Protein AF-A0A7T2UMC6-F1 (afdb_monomer)

Solvent-accessible surface area (backbone atoms only — not comparable to full-atom values): 11429 Å² total; per-residue (Å²): 109,66,70,60,51,37,51,50,47,56,52,48,53,53,48,53,52,51,49,51,49,34,70,76,66,72,46,64,64,64,58,55,50,48,52,52,37,53,56,51,53,51,50,46,51,54,45,56,72,70,28,68,71,44,56,78,68,75,54,73,64,66,65,53,45,54,54,48,43,49,69,80,40,68,85,57,92,72,52,79,68,53,50,53,54,49,54,53,56,70,34,62,72,47,44,51,52,49,52,52,59,57,33,71,74,40,98,70,53,59,70,66,59,70,52,48,55,58,50,40,53,52,38,56,34,32,78,69,68,31,83,59,30,62,56,46,54,51,50,34,65,74,68,64,43,53,63,60,55,53,50,52,51,49,53,54,52,50,49,52,53,50,51,54,53,51,52,50,37,57,56,44,31,76,79,42,64,83,42,47,63,60,36,54,56,47,52,55,52,51,53,54,49,50,54,55,53,54,58,60,77,78,109

Sequence (203 aa):
MKILYRSLLEQFLRFEFLFLKFIETGDEAIGAEYRKYSAISETIAYIEASQMAATMAGKSTDDIILKKLKKSHPDFDISKRSLKEITDKWKHRNVIRHLTSHFKKSTNAPGFLLKIIPDYANLSSFVHGGTSAEEYFHNIFNDGLLKDEVVSTAINSCFISAIVKNHLLVAITKIDPSFEEDRNRFTNRLFQFEMAVGSISEA

pLDDT: mean 81.7, std 11.29, range [35.0, 96.0]

Foldseek 3Di:
DLVVLLVLLLVLLLLVLLLVVCVVPVDCVSVVLVVVLVLLVVLLVVLVVVCPVVVVVVDDSQVVSVVVCCVVPVVDPDDSVNSCVSNVCSPPVNSLVVLCVVCVPPPDNPPLNVPSVVSSVLSVCCVVVHPSVVVCVCCCVVVVVVVVVVVVSVLNSVLSVLVSVLSVLVVVCVVPVVSVVVSVVSVVVSVVVVVVVVVVVVD

Structure (mmCIF, N/CA/C/O backbone):
data_AF-A0A7T2UMC6-F1
#
_entry.id   AF-A0A7T2UMC6-F1
#
loop_
_atom_site.group_PDB
_atom_site.id
_atom_site.type_symbol
_atom_site.label_atom_id
_atom_site.label_alt_id
_atom_site.label_comp_id
_atom_site.label_asym_id
_atom_site.label_entity_id
_atom_site.label_seq_id
_atom_site.pdbx_PDB_ins_code
_atom_site.Cartn_x
_atom_site.Cartn_y
_atom_site.Cartn_z
_atom_site.occupancy
_atom_site.B_iso_or_equiv
_atom_site.auth_seq_id
_atom_site.auth_comp_id
_atom_site.auth_asym_id
_atom_site.auth_atom_id
_atom_site.pdbx_PDB_model_num
ATOM 1 N N . MET A 1 1 ? -9.677 -5.019 -15.282 1.00 79.00 1 MET A N 1
ATOM 2 C CA . MET A 1 1 ? -8.343 -4.879 -14.647 1.00 79.00 1 MET A CA 1
ATOM 3 C C . MET A 1 1 ? -8.163 -3.610 -13.817 1.00 79.00 1 MET A C 1
ATOM 5 O O . MET A 1 1 ? -7.556 -3.705 -12.761 1.00 79.00 1 MET A O 1
ATOM 9 N N . LYS A 1 2 ? -8.680 -2.440 -14.228 1.00 83.62 2 LYS A N 1
ATOM 10 C CA . LYS A 1 2 ? -8.454 -1.160 -13.522 1.00 83.62 2 LYS A CA 1
ATOM 11 C C . LYS A 1 2 ? -8.794 -1.166 -12.026 1.00 83.62 2 LYS A C 1
ATOM 13 O O . LYS A 1 2 ? -8.010 -0.659 -11.236 1.00 83.62 2 LYS A O 1
ATOM 18 N N . ILE A 1 3 ? -9.903 -1.798 -11.634 1.00 86.81 3 ILE A N 1
ATOM 19 C CA . ILE A 1 3 ? -10.296 -1.950 -10.220 1.00 86.81 3 ILE A CA 1
ATOM 20 C C . ILE A 1 3 ? -9.224 -2.715 -9.424 1.00 86.81 3 ILE A C 1
ATOM 22 O O . ILE A 1 3 ? -8.813 -2.272 -8.354 1.00 86.81 3 ILE A O 1
ATOM 26 N N . LEU A 1 4 ? -8.739 -3.835 -9.969 1.00 89.62 4 LEU A N 1
ATOM 27 C CA . LEU A 1 4 ? -7.696 -4.650 -9.338 1.00 89.62 4 LEU A CA 1
ATOM 28 C C . LEU A 1 4 ? -6.375 -3.884 -9.255 1.00 89.62 4 LEU A C 1
ATOM 30 O O . LEU A 1 4 ? -5.738 -3.878 -8.208 1.00 89.62 4 LEU A O 1
ATOM 34 N N . TYR A 1 5 ? -6.002 -3.185 -10.327 1.00 91.00 5 TYR A N 1
ATOM 35 C CA . TYR A 1 5 ? -4.780 -2.389 -10.345 1.00 91.00 5 TYR A CA 1
ATOM 36 C C . TYR A 1 5 ? -4.843 -1.222 -9.352 1.00 91.00 5 TYR A C 1
ATOM 38 O O . TYR A 1 5 ? -3.901 -1.015 -8.597 1.00 91.00 5 TYR A O 1
ATOM 46 N N . ARG A 1 6 ? -5.986 -0.528 -9.243 1.00 91.94 6 ARG A N 1
ATOM 47 C CA . ARG A 1 6 ? -6.219 0.486 -8.201 1.00 91.94 6 ARG A CA 1
ATOM 48 C C . ARG A 1 6 ? -6.003 -0.099 -6.808 1.00 91.94 6 ARG A C 1
ATOM 50 O O . ARG A 1 6 ? -5.326 0.519 -5.996 1.00 91.94 6 ARG A O 1
ATOM 57 N N . SER A 1 7 ? -6.587 -1.269 -6.538 1.00 91.81 7 SER A N 1
ATOM 58 C CA . SER A 1 7 ? -6.440 -1.952 -5.249 1.00 91.81 7 SER A CA 1
ATOM 59 C C . SER A 1 7 ? -4.977 -2.302 -4.966 1.00 91.81 7 SER A C 1
ATOM 61 O O . SER A 1 7 ? -4.492 -2.033 -3.869 1.00 91.81 7 SER A O 1
ATOM 63 N N . LEU A 1 8 ? -4.250 -2.799 -5.972 1.00 94.25 8 LEU A N 1
ATOM 64 C CA . LEU A 1 8 ? -2.817 -3.073 -5.873 1.00 94.25 8 LEU A CA 1
ATOM 65 C C . LEU A 1 8 ? -2.014 -1.808 -5.539 1.00 94.25 8 LEU A C 1
ATOM 67 O O . LEU A 1 8 ? -1.204 -1.845 -4.617 1.00 94.25 8 LEU A O 1
ATOM 71 N N . LEU A 1 9 ? -2.259 -0.689 -6.234 1.00 93.38 9 LEU A N 1
ATOM 72 C CA . LEU A 1 9 ? -1.593 0.588 -5.947 1.0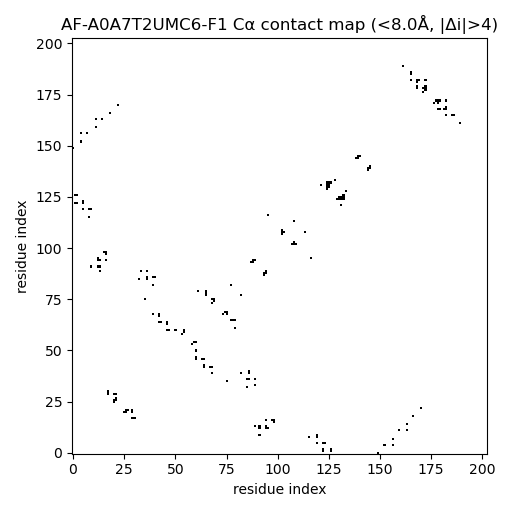0 93.38 9 LEU A CA 1
ATOM 73 C C . LEU A 1 9 ? -1.885 1.079 -4.526 1.00 93.38 9 LEU A C 1
ATOM 75 O O . LEU A 1 9 ? -0.980 1.539 -3.835 1.00 93.38 9 LEU A O 1
ATOM 79 N N . GLU A 1 10 ? -3.131 0.958 -4.068 1.00 92.12 10 GLU A N 1
ATOM 80 C CA . GLU A 1 10 ? -3.528 1.344 -2.710 1.00 92.12 10 GLU A CA 1
ATOM 81 C C . GLU A 1 10 ? -2.765 0.537 -1.646 1.00 92.12 10 GLU A C 1
ATOM 83 O O . GLU A 1 10 ? -2.211 1.121 -0.710 1.00 92.12 10 GLU A O 1
ATOM 88 N N . GLN A 1 11 ? -2.663 -0.785 -1.816 1.00 93.75 11 GLN A N 1
ATOM 89 C CA . GLN A 1 11 ? -1.902 -1.635 -0.895 1.00 93.75 11 GLN A CA 1
ATOM 90 C C . GLN A 1 11 ? -0.397 -1.379 -0.985 1.00 93.75 11 GLN A C 1
ATOM 92 O O . GLN A 1 11 ? 0.274 -1.311 0.044 1.00 93.75 11 GLN A O 1
ATOM 97 N N . PHE A 1 12 ? 0.128 -1.172 -2.192 1.00 94.56 12 PHE A N 1
ATOM 98 C CA . PHE A 1 12 ? 1.538 -0.863 -2.397 1.00 94.56 12 PHE A CA 1
ATOM 99 C C . PHE A 1 12 ? 1.944 0.449 -1.715 1.00 94.56 12 PHE A C 1
ATOM 101 O O . PHE A 1 12 ? 2.923 0.475 -0.981 1.00 94.56 12 PHE A O 1
ATOM 108 N N . LEU A 1 13 ? 1.164 1.524 -1.857 1.00 93.00 13 LEU A N 1
ATOM 109 C CA . LEU A 1 13 ? 1.466 2.805 -1.204 1.00 93.00 13 LEU A CA 1
ATOM 110 C C . LEU A 1 13 ? 1.456 2.696 0.330 1.00 93.00 13 LEU A C 1
ATOM 112 O O . LEU A 1 13 ? 2.277 3.320 1.004 1.00 93.00 13 LEU A O 1
ATOM 116 N N . ARG A 1 14 ? 0.541 1.899 0.901 1.00 93.56 14 ARG A N 1
ATOM 117 C CA . ARG A 1 14 ? 0.533 1.617 2.348 1.00 93.56 14 ARG A CA 1
ATOM 118 C C . ARG A 1 14 ? 1.750 0.803 2.771 1.00 93.56 14 ARG A C 1
ATOM 120 O O . ARG A 1 14 ? 2.346 1.115 3.800 1.00 93.56 14 ARG A O 1
ATOM 127 N N . PHE A 1 15 ? 2.122 -0.200 1.979 1.00 94.00 15 PHE A N 1
ATOM 128 C CA . PHE A 1 15 ? 3.333 -0.984 2.196 1.00 94.00 15 PHE A CA 1
ATOM 129 C C . PHE A 1 15 ? 4.584 -0.100 2.183 1.00 94.00 15 PHE A C 1
ATOM 131 O O . PHE A 1 15 ? 5.361 -0.157 3.128 1.00 94.00 15 PHE A O 1
ATOM 138 N N . GLU A 1 16 ? 4.743 0.768 1.184 1.00 92.50 16 GLU A N 1
ATOM 139 C CA . GLU A 1 16 ? 5.878 1.694 1.094 1.00 92.50 16 GLU A CA 1
ATOM 140 C C . GLU A 1 16 ? 5.969 2.601 2.323 1.00 92.50 16 GLU A C 1
ATOM 142 O O . GLU A 1 16 ? 7.036 2.771 2.908 1.00 92.50 16 GLU A O 1
ATOM 147 N N . PHE A 1 17 ? 4.835 3.133 2.783 1.00 92.50 17 PHE A N 1
ATOM 148 C CA . PHE A 1 17 ? 4.800 3.933 4.006 1.00 92.50 17 PHE A CA 1
ATOM 149 C C . PHE A 1 17 ? 5.255 3.137 5.236 1.00 92.50 17 PHE A C 1
ATOM 151 O O . PHE A 1 17 ? 6.049 3.637 6.035 1.00 92.50 17 PHE A O 1
ATOM 158 N N . LEU A 1 18 ? 4.763 1.905 5.391 1.00 92.88 18 LEU A N 1
ATOM 159 C CA . LEU A 1 18 ? 5.145 1.017 6.490 1.00 92.88 18 LEU A CA 1
ATOM 160 C C . LEU A 1 18 ? 6.628 0.675 6.451 1.00 92.88 18 LEU A C 1
ATOM 162 O O . LEU A 1 18 ? 7.303 0.747 7.475 1.00 92.88 18 LEU A O 1
ATOM 166 N N . PHE A 1 19 ? 7.123 0.325 5.269 1.00 91.69 19 PHE A N 1
ATOM 167 C CA . PHE A 1 19 ? 8.507 -0.048 5.060 1.00 91.69 19 PHE A CA 1
ATOM 168 C C . PHE A 1 19 ? 9.447 1.117 5.371 1.00 91.69 19 PHE A C 1
ATOM 170 O O . PHE A 1 19 ? 10.383 0.946 6.147 1.00 91.69 19 PHE A O 1
ATOM 177 N N . LEU A 1 20 ? 9.164 2.323 4.868 1.00 89.62 20 LEU A N 1
ATOM 178 C CA . LEU A 1 20 ? 9.963 3.508 5.189 1.00 89.62 20 LEU A CA 1
ATOM 179 C C . LEU A 1 20 ? 9.982 3.788 6.689 1.00 89.62 20 LEU A C 1
ATOM 181 O O . LEU A 1 20 ? 11.048 4.016 7.2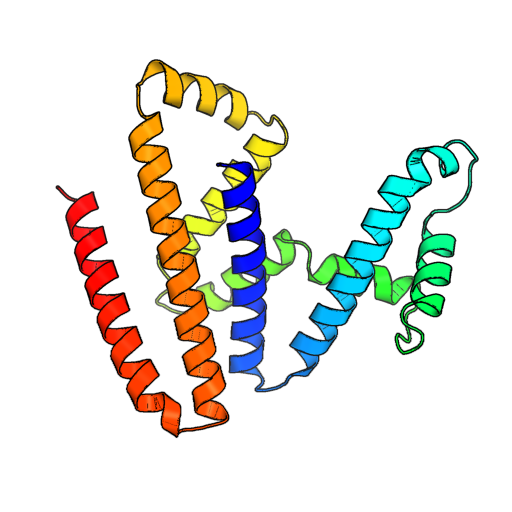52 1.00 89.62 20 LEU A O 1
ATOM 185 N N . LYS A 1 21 ? 8.826 3.706 7.357 1.00 89.19 21 LYS A N 1
ATOM 186 C CA . LYS A 1 21 ? 8.755 3.871 8.813 1.00 89.19 21 LYS A CA 1
ATOM 187 C C . LYS A 1 21 ? 9.611 2.843 9.539 1.00 89.19 21 LYS A C 1
ATOM 189 O O . LYS A 1 21 ? 10.382 3.221 10.412 1.00 89.19 21 LYS A O 1
ATOM 194 N N . PHE A 1 22 ? 9.522 1.578 9.140 1.00 89.06 22 PHE A N 1
ATOM 195 C CA . PHE A 1 22 ? 10.345 0.508 9.692 1.00 89.06 22 PHE A CA 1
ATOM 196 C C . PHE A 1 22 ? 11.846 0.753 9.478 1.00 89.06 22 PHE A C 1
ATOM 198 O O . PHE A 1 22 ? 12.642 0.534 10.387 1.00 89.06 22 PHE A O 1
ATOM 205 N N . ILE A 1 23 ? 12.260 1.235 8.303 1.00 86.81 23 ILE A N 1
ATOM 206 C CA . ILE A 1 23 ? 13.669 1.548 8.039 1.00 86.81 23 ILE A CA 1
ATOM 207 C C . ILE A 1 23 ? 14.147 2.751 8.863 1.00 86.81 23 ILE A C 1
ATOM 209 O O . ILE A 1 23 ? 15.262 2.698 9.380 1.00 86.81 23 ILE A O 1
ATOM 213 N N . GLU A 1 24 ? 13.321 3.791 9.010 1.00 86.38 24 GLU A N 1
ATOM 214 C CA . GLU A 1 24 ? 13.636 5.007 9.772 1.00 86.38 24 GLU A CA 1
ATOM 215 C C . GLU A 1 24 ? 13.759 4.754 11.279 1.00 86.38 24 GLU A C 1
ATOM 217 O O . GLU A 1 24 ? 14.661 5.296 11.915 1.00 86.38 24 GLU A O 1
ATOM 222 N N . THR A 1 25 ? 12.840 3.980 11.865 1.00 86.19 25 THR A N 1
ATOM 223 C CA . THR A 1 25 ? 12.751 3.822 13.326 1.00 86.19 25 THR A CA 1
ATOM 224 C C . THR A 1 25 ? 13.302 2.495 13.832 1.00 86.19 25 THR A C 1
ATOM 226 O O . THR A 1 25 ? 13.660 2.404 15.002 1.00 86.19 25 THR A O 1
ATOM 229 N N . GLY A 1 26 ? 13.342 1.459 12.987 1.00 81.94 26 GLY A N 1
ATOM 230 C CA . GLY A 1 26 ? 13.596 0.080 13.413 1.00 81.94 26 GLY A CA 1
ATOM 231 C C . GLY A 1 26 ? 12.502 -0.505 14.315 1.00 81.94 26 GLY A C 1
ATOM 232 O O . GLY A 1 26 ? 12.705 -1.568 14.889 1.00 81.94 26 GLY A O 1
ATOM 233 N N . ASP A 1 27 ? 11.367 0.186 14.461 1.00 81.44 27 ASP A N 1
ATOM 234 C CA . ASP A 1 27 ? 10.319 -0.136 15.430 1.00 81.44 27 ASP A CA 1
ATOM 235 C C . ASP A 1 27 ? 9.125 -0.834 14.761 1.00 81.44 27 ASP A C 1
ATOM 237 O O . ASP A 1 27 ? 8.561 -0.355 13.771 1.00 81.44 27 ASP A O 1
ATOM 241 N N . GLU A 1 28 ? 8.698 -1.953 15.344 1.00 82.56 28 GLU A N 1
ATOM 242 C CA . GLU A 1 28 ? 7.526 -2.722 14.925 1.00 82.56 28 GLU A CA 1
ATOM 243 C C . GLU A 1 28 ? 6.191 -2.071 15.326 1.00 82.56 28 GLU A C 1
ATOM 245 O O . GLU A 1 28 ? 5.130 -2.478 14.835 1.00 82.56 28 GLU A O 1
ATOM 250 N N . ALA A 1 29 ? 6.207 -1.043 16.185 1.00 86.81 29 ALA A N 1
ATOM 251 C CA . ALA A 1 29 ? 5.005 -0.366 16.666 1.00 86.81 29 ALA A CA 1
ATOM 252 C C . ALA A 1 29 ? 4.123 0.149 15.521 1.00 86.81 29 ALA A C 1
ATOM 254 O O . ALA A 1 29 ? 2.895 0.059 15.601 1.00 86.81 29 ALA A O 1
ATOM 255 N N . ILE A 1 30 ? 4.724 0.613 14.418 1.00 87.56 30 ILE A N 1
ATOM 256 C CA . ILE A 1 30 ? 3.969 1.067 13.242 1.00 87.56 30 ILE A CA 1
ATOM 257 C C . ILE A 1 30 ? 3.201 -0.081 12.567 1.00 87.56 30 ILE A C 1
ATOM 259 O O . ILE A 1 30 ? 2.070 0.107 12.116 1.00 87.56 30 ILE A O 1
ATOM 263 N N . GLY A 1 31 ? 3.775 -1.288 12.549 1.00 88.56 31 GLY A N 1
ATOM 264 C CA . GLY A 1 31 ? 3.116 -2.491 12.048 1.00 88.56 31 GLY A CA 1
ATOM 265 C C . GLY A 1 31 ? 1.985 -2.942 12.971 1.00 88.56 31 GLY A C 1
ATOM 266 O O . GLY A 1 31 ? 0.903 -3.305 12.505 1.00 88.56 31 GLY A O 1
ATOM 267 N N . ALA A 1 32 ? 2.185 -2.857 14.290 1.00 87.81 32 ALA A N 1
ATOM 268 C CA . ALA A 1 32 ? 1.127 -3.114 15.265 1.00 87.81 32 ALA A CA 1
ATOM 269 C C . ALA A 1 32 ? -0.043 -2.127 15.116 1.00 87.81 32 ALA A C 1
ATOM 271 O O . ALA A 1 32 ? -1.204 -2.537 15.132 1.00 87.81 32 ALA A O 1
ATOM 272 N N . GLU A 1 33 ? 0.247 -0.843 14.910 1.00 88.56 33 GLU A N 1
ATOM 273 C CA . GLU A 1 33 ? -0.761 0.183 14.652 1.00 88.56 33 GLU A CA 1
ATOM 274 C C . GLU A 1 33 ? -1.525 -0.065 13.343 1.00 88.56 33 GLU A C 1
ATOM 276 O O . GLU A 1 33 ? -2.748 0.075 13.308 1.00 88.56 33 GLU A O 1
ATOM 281 N N . TYR A 1 34 ? -0.838 -0.494 12.281 1.00 90.81 34 TYR A N 1
ATOM 282 C CA . TYR A 1 34 ? -1.490 -0.841 11.018 1.00 90.81 34 TYR A CA 1
ATOM 283 C C . TYR A 1 34 ? -2.423 -2.043 11.145 1.00 90.81 34 TYR A C 1
ATOM 285 O O . TYR A 1 34 ? -3.538 -2.009 10.631 1.00 90.81 34 TYR A O 1
ATOM 293 N N . ARG A 1 35 ? -2.021 -3.086 11.883 1.00 88.88 35 ARG A N 1
ATOM 294 C CA . ARG A 1 35 ? -2.904 -4.230 12.173 1.00 88.88 35 ARG A CA 1
ATOM 295 C C . ARG A 1 35 ? -4.171 -3.790 12.903 1.00 88.88 35 ARG A C 1
ATOM 297 O O . ARG A 1 35 ? -5.263 -4.210 12.523 1.00 88.88 35 ARG A O 1
ATOM 304 N N . LYS A 1 36 ? -4.033 -2.906 13.900 1.00 87.00 36 LYS A N 1
ATOM 305 C CA . LYS A 1 36 ? -5.180 -2.302 14.598 1.00 87.00 36 LYS A CA 1
ATOM 306 C C . LYS A 1 36 ? -6.087 -1.560 13.620 1.00 87.00 36 LYS A C 1
ATOM 308 O O . LYS A 1 36 ? -7.293 -1.786 13.620 1.00 87.00 36 LYS A O 1
ATOM 313 N N . TYR A 1 37 ? -5.515 -0.723 12.755 1.00 90.06 37 TYR A N 1
ATOM 314 C CA . TYR A 1 37 ? -6.267 -0.033 11.709 1.00 90.06 37 TYR A CA 1
ATOM 315 C C . TYR A 1 37 ? -7.033 -0.990 10.791 1.00 90.06 37 TYR A C 1
ATOM 317 O O . TYR A 1 37 ? -8.220 -0.766 10.575 1.00 90.06 37 TYR A O 1
ATOM 325 N N . SER A 1 38 ? -6.397 -2.048 10.282 1.00 88.69 38 SER A N 1
ATOM 326 C CA . SER A 1 38 ? -7.041 -3.009 9.379 1.00 88.69 38 SER A CA 1
ATOM 327 C C . SER A 1 38 ? -8.274 -3.644 10.019 1.00 88.69 38 SER A C 1
ATOM 329 O O . SER A 1 38 ? -9.350 -3.618 9.427 1.00 88.69 38 SER A O 1
ATOM 331 N N . ALA A 1 39 ? -8.153 -4.106 11.266 1.00 87.19 39 ALA A N 1
ATOM 332 C CA . ALA A 1 39 ? -9.267 -4.685 12.014 1.00 87.19 39 ALA A CA 1
ATOM 333 C C . ALA A 1 39 ? -10.401 -3.671 12.270 1.00 87.19 39 ALA A C 1
ATOM 335 O O . ALA A 1 39 ? -11.584 -3.994 12.128 1.00 87.19 39 ALA A O 1
ATOM 336 N N . ILE A 1 40 ? -10.054 -2.419 12.600 1.00 85.25 40 ILE A N 1
ATOM 337 C CA . ILE A 1 40 ? -11.026 -1.326 12.753 1.00 85.25 40 ILE A CA 1
ATOM 338 C C . ILE A 1 40 ? -11.752 -1.059 11.433 1.00 85.25 40 ILE A C 1
ATOM 340 O O . ILE A 1 40 ? -12.980 -1.022 11.406 1.00 85.25 40 ILE A O 1
ATOM 344 N N . SER A 1 41 ? -11.004 -0.885 10.343 1.00 86.88 41 SER A N 1
ATOM 345 C CA . SER A 1 41 ? -11.545 -0.550 9.026 1.00 86.88 41 SER A CA 1
ATOM 346 C C . SER A 1 41 ? -12.453 -1.654 8.489 1.00 86.88 41 SER A C 1
ATOM 348 O O . SER A 1 41 ? -13.510 -1.356 7.940 1.00 86.88 41 SER A O 1
ATOM 350 N N . GLU A 1 42 ? -12.072 -2.918 8.667 1.00 86.06 42 GLU A N 1
ATOM 351 C CA . GLU A 1 42 ? -12.886 -4.069 8.275 1.00 86.06 42 GLU A CA 1
ATOM 352 C C . GLU A 1 42 ? -14.166 -4.159 9.109 1.00 86.06 42 GLU A C 1
ATOM 354 O O . GLU A 1 42 ? -15.251 -4.358 8.565 1.00 86.06 42 GLU A O 1
ATOM 359 N N . THR A 1 43 ? -14.072 -3.926 10.421 1.00 84.38 43 THR A N 1
ATOM 360 C CA . THR A 1 43 ? -15.247 -3.913 11.299 1.00 84.38 43 THR A CA 1
ATOM 361 C C . THR A 1 43 ? -16.219 -2.800 10.917 1.00 84.38 43 THR A C 1
ATOM 363 O O . THR A 1 43 ? -17.424 -3.043 10.878 1.00 84.38 43 THR A O 1
ATOM 366 N N . ILE A 1 44 ? -15.717 -1.600 10.603 1.00 81.56 44 ILE A N 1
ATOM 367 C CA . ILE A 1 44 ? -16.536 -0.489 10.100 1.00 81.56 44 ILE A CA 1
ATOM 368 C C . ILE A 1 44 ? -17.219 -0.896 8.794 1.00 81.56 44 ILE A C 1
ATOM 370 O O . ILE A 1 44 ? -18.443 -0.844 8.729 1.00 81.56 44 ILE A O 1
ATOM 374 N N . ALA A 1 45 ? -16.466 -1.382 7.804 1.00 82.94 45 ALA A N 1
ATOM 375 C CA . ALA A 1 45 ? -17.014 -1.775 6.507 1.00 82.94 45 ALA A CA 1
ATOM 376 C C . ALA A 1 45 ? -18.073 -2.883 6.631 1.00 82.94 45 ALA A C 1
ATOM 378 O O . ALA A 1 45 ? -19.145 -2.795 6.034 1.00 82.94 45 ALA A O 1
ATOM 379 N N . TYR A 1 46 ? -17.815 -3.904 7.455 1.00 83.44 46 TYR A N 1
ATOM 380 C CA . TYR A 1 46 ? -18.777 -4.965 7.746 1.00 83.44 46 TYR A CA 1
ATOM 381 C C . TYR A 1 46 ? -20.052 -4.411 8.379 1.00 83.44 46 TYR A C 1
ATOM 383 O O . TYR A 1 46 ? -21.162 -4.811 8.023 1.00 83.44 46 TYR A O 1
ATOM 391 N N . ILE A 1 47 ? -19.904 -3.497 9.338 1.00 76.69 47 ILE A N 1
ATOM 392 C CA . ILE A 1 47 ? -21.029 -2.869 10.016 1.00 76.69 47 ILE A CA 1
ATOM 393 C C . ILE A 1 47 ? -21.828 -2.021 9.040 1.00 76.69 47 ILE A C 1
ATOM 395 O O . ILE A 1 47 ? -23.025 -2.247 8.960 1.00 76.69 47 ILE A O 1
ATOM 399 N N . GLU A 1 48 ? -21.202 -1.130 8.276 1.00 77.00 48 GLU A N 1
ATOM 400 C CA . GLU A 1 48 ? -21.859 -0.287 7.272 1.00 77.00 48 GLU A CA 1
ATOM 401 C C . GLU A 1 48 ? -22.601 -1.127 6.226 1.00 77.00 48 GLU A C 1
ATOM 403 O O . GLU A 1 48 ? -23.782 -0.885 5.967 1.00 77.00 48 GLU A O 1
ATOM 408 N N . ALA A 1 49 ? -21.961 -2.181 5.706 1.00 78.06 49 ALA A N 1
ATOM 409 C CA . ALA A 1 49 ? -22.584 -3.122 4.777 1.00 78.06 49 ALA A CA 1
ATOM 410 C C . ALA A 1 49 ? -23.789 -3.845 5.403 1.00 78.06 49 ALA A C 1
ATOM 412 O O . ALA A 1 49 ? -24.812 -4.038 4.752 1.00 78.06 49 ALA A O 1
ATOM 413 N N . SER A 1 50 ? -23.695 -4.202 6.686 1.00 72.31 50 SER A N 1
ATOM 414 C CA . SER A 1 50 ? -24.776 -4.861 7.429 1.00 72.31 50 SER A CA 1
ATOM 415 C C . SER A 1 50 ? -25.847 -3.888 7.946 1.00 72.31 50 SER A C 1
ATOM 417 O O . SER A 1 50 ? -26.919 -4.324 8.361 1.00 72.31 50 SER A O 1
ATOM 419 N N . GLN A 1 51 ? -25.563 -2.581 7.992 1.00 69.81 51 GLN A N 1
ATOM 420 C CA . GLN A 1 51 ? -26.378 -1.568 8.671 1.00 69.81 51 GLN A CA 1
ATOM 421 C C . GLN A 1 51 ? -27.118 -0.613 7.754 1.00 69.81 51 GLN A C 1
ATOM 423 O O . GLN A 1 51 ? -27.840 0.227 8.284 1.00 69.81 51 GLN A O 1
ATOM 428 N N . MET A 1 52 ? -27.102 -0.793 6.433 1.00 59.34 52 MET A N 1
ATOM 429 C CA . MET A 1 52 ? -28.021 -0.046 5.560 1.00 59.34 52 MET A CA 1
ATOM 430 C C . MET A 1 52 ? -29.496 -0.155 6.013 1.00 59.34 52 MET A C 1
ATOM 432 O O . MET A 1 52 ? -30.254 0.790 5.832 1.00 59.34 52 MET A O 1
ATOM 436 N N . ALA A 1 53 ? -29.882 -1.228 6.720 1.00 56.50 53 ALA A N 1
ATOM 437 C CA . ALA A 1 53 ? -31.192 -1.364 7.371 1.00 56.50 53 ALA A CA 1
ATOM 438 C C . ALA A 1 53 ? -31.312 -0.700 8.768 1.00 56.50 53 ALA A C 1
ATOM 440 O O . ALA A 1 53 ? -32.409 -0.352 9.196 1.00 56.50 53 ALA A O 1
ATOM 441 N N . ALA A 1 54 ? -30.211 -0.519 9.509 1.00 58.25 54 ALA A N 1
ATOM 442 C CA . ALA A 1 54 ? -30.208 0.036 10.869 1.00 58.25 54 ALA A CA 1
ATOM 443 C C . ALA A 1 54 ? -30.146 1.573 10.893 1.00 58.25 54 ALA A C 1
ATOM 445 O O . ALA A 1 54 ? -30.713 2.190 11.797 1.00 58.25 54 ALA A O 1
ATOM 446 N N . THR A 1 55 ? -29.518 2.197 9.891 1.00 59.81 55 THR A N 1
ATOM 447 C CA . THR A 1 55 ? -29.537 3.658 9.702 1.00 59.81 55 THR A CA 1
ATOM 448 C C . THR A 1 55 ? -30.939 4.152 9.341 1.00 59.81 55 THR A C 1
ATOM 450 O O . THR A 1 55 ? -31.347 5.208 9.815 1.00 59.81 55 THR A O 1
ATOM 453 N N . MET A 1 56 ? -31.731 3.342 8.621 1.00 58.53 56 MET A N 1
ATOM 454 C CA . MET A 1 56 ? -33.169 3.589 8.410 1.00 58.53 56 MET A CA 1
ATOM 455 C C . MET A 1 56 ? -33.979 3.593 9.723 1.00 58.53 56 MET A C 1
ATOM 457 O O . MET A 1 56 ? -35.081 4.128 9.757 1.00 58.53 56 MET A O 1
ATOM 461 N N . ALA A 1 57 ? -33.429 3.041 10.812 1.00 59.72 57 ALA A N 1
ATOM 462 C CA . ALA A 1 57 ? -34.042 2.984 12.141 1.00 59.72 57 ALA A CA 1
ATOM 463 C C . ALA A 1 57 ? -33.439 3.985 13.157 1.00 59.72 57 ALA A C 1
ATOM 465 O O . ALA A 1 57 ? -33.714 3.878 14.353 1.00 59.72 57 ALA A O 1
ATOM 466 N N . GLY A 1 58 ? -32.603 4.940 12.719 1.00 61.38 58 GLY A N 1
ATOM 467 C CA . GLY A 1 58 ? -32.154 6.078 13.539 1.00 61.38 58 GLY A CA 1
ATOM 468 C C . GLY A 1 58 ? -31.122 5.779 14.639 1.00 61.38 58 GLY A C 1
ATOM 469 O O . GLY A 1 58 ? -30.974 6.577 15.563 1.00 61.38 58 GLY A O 1
ATOM 470 N N . LYS A 1 59 ? -30.402 4.648 14.584 1.00 63.56 59 LYS A N 1
ATOM 471 C CA . LYS A 1 59 ? -29.347 4.315 15.565 1.00 63.56 59 LYS A CA 1
ATOM 472 C C . LYS A 1 59 ? -27.964 4.792 15.105 1.00 63.56 59 LYS A C 1
ATOM 474 O O . LYS A 1 59 ? -27.600 4.603 13.951 1.00 63.56 59 LYS A O 1
ATOM 479 N N . SER A 1 60 ? -27.179 5.347 16.036 1.00 67.31 60 SER A N 1
ATOM 480 C CA . SER A 1 60 ? -25.775 5.736 15.819 1.00 67.31 60 SER A CA 1
ATOM 481 C C . SER A 1 60 ? -24.888 4.517 15.524 1.00 67.31 60 SER A C 1
ATOM 483 O O . SER A 1 60 ? -24.817 3.579 16.324 1.00 67.31 60 SER A O 1
ATOM 485 N N . THR A 1 61 ? -24.198 4.545 14.384 1.00 68.31 61 THR A N 1
ATOM 486 C CA . THR A 1 61 ? -23.288 3.498 13.887 1.00 68.31 61 THR A CA 1
ATOM 487 C C . THR A 1 61 ? -22.067 3.313 14.802 1.00 68.31 61 THR A C 1
ATOM 489 O O . THR A 1 61 ? -21.625 2.187 15.045 1.00 68.31 61 THR A O 1
ATOM 492 N N . ASP A 1 62 ? -21.562 4.406 15.385 1.00 68.44 62 ASP A N 1
ATOM 493 C CA . ASP A 1 62 ? -20.306 4.449 16.152 1.00 68.44 62 ASP A CA 1
ATOM 494 C C . ASP A 1 62 ? -20.339 3.609 17.433 1.00 68.44 62 ASP A C 1
ATOM 496 O O . ASP A 1 62 ? -19.370 2.925 17.774 1.00 68.44 62 ASP A O 1
ATOM 500 N N . ASP A 1 63 ? -21.461 3.630 18.154 1.00 71.81 63 ASP A N 1
ATOM 501 C CA . ASP A 1 63 ? -21.609 2.850 19.388 1.00 71.81 63 ASP A CA 1
ATOM 502 C C . ASP A 1 63 ? -21.650 1.347 19.098 1.00 71.81 63 ASP A C 1
ATOM 504 O O . ASP A 1 63 ? -21.196 0.526 19.901 1.00 71.81 63 ASP A O 1
ATOM 508 N N . ILE A 1 64 ? -22.140 0.977 17.913 1.00 75.81 64 ILE A N 1
ATOM 509 C CA . ILE A 1 64 ? -22.193 -0.411 17.465 1.00 75.81 64 ILE A CA 1
ATOM 510 C C . ILE A 1 64 ? -20.807 -0.876 17.006 1.00 75.81 64 ILE A C 1
ATOM 512 O O . ILE A 1 64 ? -20.420 -2.002 17.331 1.00 75.81 64 ILE A O 1
ATOM 516 N N . ILE A 1 65 ? -20.044 -0.005 16.337 1.00 75.25 65 ILE A N 1
ATOM 517 C CA . ILE A 1 65 ? -18.636 -0.236 15.979 1.00 75.25 65 ILE A CA 1
ATOM 518 C C . ILE A 1 65 ? -17.809 -0.514 17.230 1.00 75.25 65 ILE A C 1
ATOM 520 O O . ILE A 1 65 ? -17.202 -1.579 17.330 1.00 75.25 65 ILE A O 1
ATOM 524 N N . LEU A 1 66 ? -17.844 0.375 18.225 1.00 73.94 66 LEU A N 1
ATOM 525 C CA . LEU A 1 66 ? -17.091 0.181 19.466 1.00 73.94 66 LEU A CA 1
ATOM 526 C C . LEU A 1 66 ? -17.500 -1.084 20.218 1.00 73.94 66 LEU A C 1
ATOM 528 O O . LEU A 1 66 ? -16.639 -1.806 20.719 1.00 73.94 66 LEU A O 1
ATOM 532 N N . LYS A 1 67 ? -18.804 -1.374 20.294 1.00 80.75 67 LYS A N 1
ATOM 533 C CA . LYS A 1 67 ? -19.299 -2.580 20.967 1.00 80.75 67 LYS A CA 1
ATOM 534 C C . LYS A 1 67 ? -18.819 -3.856 20.273 1.00 80.75 67 LYS A C 1
ATOM 536 O O . LYS A 1 67 ? -18.463 -4.813 20.956 1.00 80.75 67 LYS A O 1
ATOM 541 N N . LYS A 1 68 ? -18.816 -3.885 18.936 1.00 80.69 68 LYS A N 1
ATOM 542 C CA . LYS A 1 68 ? -18.313 -5.030 18.165 1.00 80.69 68 LYS A CA 1
ATOM 543 C C . LYS A 1 68 ? -16.795 -5.155 18.274 1.00 80.69 68 LYS A C 1
ATOM 545 O O . LYS A 1 68 ? -16.338 -6.249 18.579 1.00 80.69 68 LYS A O 1
ATOM 550 N N . LEU A 1 69 ? -16.048 -4.055 18.146 1.00 80.00 69 LEU A N 1
ATOM 551 C CA . LEU A 1 69 ? -14.588 -4.050 18.284 1.00 80.00 69 LEU A CA 1
ATOM 552 C C . LEU A 1 69 ? -14.132 -4.538 19.657 1.00 80.00 69 LEU A C 1
ATOM 554 O O . LEU A 1 69 ? -13.306 -5.434 19.724 1.00 80.00 69 LEU A O 1
ATOM 558 N N . LYS A 1 70 ? -14.727 -4.044 20.750 1.00 81.12 70 LYS A N 1
ATOM 559 C CA . LYS A 1 70 ? -14.403 -4.525 22.107 1.00 81.12 70 LYS A CA 1
ATOM 560 C C . LYS A 1 70 ? -14.732 -6.004 22.320 1.00 81.12 70 LYS A C 1
ATOM 562 O O . LYS A 1 70 ? -14.160 -6.634 23.201 1.00 81.12 70 LYS A O 1
ATOM 567 N N . LYS A 1 71 ? -15.674 -6.555 21.546 1.00 83.31 71 LYS A N 1
ATOM 568 C CA . LYS A 1 71 ? -16.039 -7.974 21.606 1.00 83.31 71 LYS A CA 1
ATOM 569 C C . LYS A 1 71 ? -15.087 -8.851 20.785 1.00 83.31 71 LYS A C 1
ATOM 571 O O . LYS A 1 71 ? -14.760 -9.937 21.246 1.00 83.31 71 LYS A O 1
ATOM 576 N N . SER A 1 72 ? -14.697 -8.430 19.579 1.00 79.69 72 SER A N 1
ATOM 577 C CA . SER A 1 72 ? -13.836 -9.223 18.685 1.00 79.69 72 SER A CA 1
ATOM 578 C C . SER A 1 72 ? -12.339 -9.029 18.941 1.00 79.69 72 SER A C 1
ATOM 580 O O . SER A 1 72 ? -11.568 -9.953 18.708 1.00 79.69 72 SER A O 1
ATOM 582 N N . HIS A 1 73 ? -11.947 -7.862 19.451 1.00 79.19 73 HIS A N 1
ATOM 583 C CA . HIS A 1 73 ? -10.572 -7.474 19.771 1.00 79.19 73 HIS A CA 1
ATOM 584 C C . HIS A 1 73 ? -10.531 -6.835 21.171 1.00 79.19 73 HIS A C 1
ATOM 586 O O . HIS A 1 73 ? -10.433 -5.613 21.302 1.00 79.19 73 HIS A O 1
ATOM 592 N N . PRO A 1 74 ? -10.690 -7.627 22.248 1.00 76.75 74 PRO A N 1
ATOM 593 C CA . PRO A 1 74 ? -10.726 -7.107 23.620 1.00 76.75 74 PRO A CA 1
ATOM 594 C C . PRO A 1 74 ? -9.396 -6.476 24.067 1.00 76.75 74 PRO A C 1
ATOM 596 O O . PRO A 1 74 ? -9.371 -5.695 25.012 1.00 76.75 74 PRO A O 1
ATOM 599 N N . ASP A 1 75 ? -8.305 -6.793 23.375 1.00 77.06 75 ASP A N 1
ATOM 600 C CA . ASP A 1 75 ? -6.961 -6.236 23.535 1.00 77.06 75 ASP A CA 1
ATOM 601 C C . ASP A 1 75 ? -6.830 -4.787 23.029 1.00 77.06 75 ASP A C 1
ATOM 603 O O . ASP A 1 75 ? -5.836 -4.104 23.290 1.00 77.06 75 ASP A O 1
ATOM 607 N N . PHE A 1 76 ? -7.829 -4.288 22.302 1.00 77.50 76 PHE A N 1
ATOM 608 C CA . PHE A 1 76 ? -7.830 -2.938 21.764 1.00 77.50 76 PHE A CA 1
ATOM 609 C C . PHE A 1 76 ? -8.35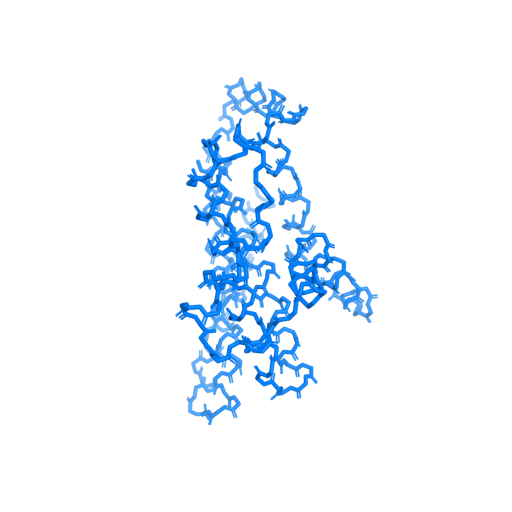6 -1.932 22.799 1.00 77.50 76 PHE A C 1
ATOM 611 O O . PHE A 1 76 ? -9.563 -1.721 22.930 1.00 77.50 76 PHE A O 1
ATOM 618 N N . ASP A 1 77 ? -7.447 -1.235 23.487 1.00 71.31 77 ASP A N 1
ATOM 619 C CA . ASP A 1 77 ? -7.796 -0.067 24.309 1.00 71.31 77 ASP A CA 1
ATOM 620 C C . ASP A 1 77 ? -8.111 1.152 23.420 1.00 71.31 77 ASP A C 1
ATOM 622 O O . ASP A 1 77 ? -7.255 1.984 23.109 1.00 71.31 77 ASP A O 1
ATOM 626 N N . ILE A 1 78 ? -9.338 1.196 22.892 1.00 69.81 78 ILE A N 1
ATOM 627 C CA . ILE A 1 78 ? -9.750 2.178 21.885 1.00 69.81 78 ILE A CA 1
ATOM 628 C C . ILE A 1 78 ? -10.958 2.991 22.368 1.00 69.81 78 ILE A C 1
ATOM 630 O O . ILE A 1 78 ? -12.020 2.464 22.709 1.00 69.81 78 ILE A O 1
ATOM 634 N N . SER A 1 79 ? -10.799 4.315 22.329 1.00 73.56 79 SER A N 1
ATOM 635 C CA . SER A 1 79 ? -11.847 5.320 22.513 1.00 73.56 79 SER A CA 1
ATOM 636 C C . SER A 1 79 ? -12.411 5.784 21.159 1.00 73.56 79 SER A C 1
ATOM 638 O O . SER A 1 79 ? -11.786 5.601 20.114 1.00 73.56 79 SER A O 1
ATOM 640 N N . LYS A 1 80 ? -13.569 6.466 21.148 1.00 67.44 80 LYS A N 1
ATOM 641 C CA . LYS A 1 80 ? -14.115 7.081 19.912 1.00 67.44 80 LYS A CA 1
ATOM 642 C C . LYS A 1 80 ? -13.116 8.023 19.233 1.00 67.44 80 LYS A C 1
ATOM 644 O O . LYS A 1 80 ? -13.027 8.062 18.010 1.00 67.44 80 LYS A O 1
ATOM 649 N N . ARG A 1 81 ? -12.355 8.777 20.031 1.00 67.31 81 ARG A N 1
ATOM 650 C CA . ARG A 1 81 ? -11.345 9.714 19.534 1.00 67.31 81 ARG A CA 1
ATOM 651 C C . ARG A 1 81 ? -10.195 8.977 18.844 1.00 67.31 81 ARG A C 1
ATOM 653 O O . ARG A 1 81 ? -9.828 9.356 17.735 1.00 67.31 81 ARG A O 1
ATOM 660 N N . SER A 1 82 ? -9.703 7.889 19.440 1.00 75.31 82 SER A N 1
ATOM 661 C CA . SER A 1 82 ? -8.612 7.114 18.846 1.00 75.31 82 SER A CA 1
ATOM 662 C C . SER A 1 82 ? -9.037 6.332 17.599 1.00 75.31 82 SER A C 1
ATOM 664 O O . SER A 1 82 ? -8.221 6.174 16.698 1.00 75.31 82 SER A O 1
ATOM 666 N N . LEU A 1 83 ? -10.313 5.939 17.456 1.00 78.62 83 LEU A N 1
ATOM 667 C CA . LEU A 1 83 ? -10.825 5.371 16.195 1.00 78.62 83 LEU A CA 1
ATOM 668 C C . LEU A 1 83 ? -10.639 6.325 15.013 1.00 78.62 83 LEU A C 1
ATOM 670 O O . LEU A 1 83 ? -10.125 5.934 13.962 1.00 78.62 83 LEU A O 1
ATOM 674 N N . LYS A 1 84 ? -11.062 7.581 15.179 1.00 79.56 84 LYS A N 1
ATOM 675 C CA . LYS A 1 84 ? -10.966 8.585 14.118 1.00 79.56 84 LYS A CA 1
ATOM 676 C C . LYS A 1 84 ? -9.511 8.903 13.790 1.00 79.56 84 LYS A C 1
ATOM 678 O O . LYS A 1 84 ? -9.154 8.957 12.623 1.00 79.56 84 LYS A O 1
ATOM 683 N N . GLU A 1 85 ? -8.671 9.062 14.808 1.00 82.44 85 GLU A N 1
ATOM 684 C CA . GLU A 1 85 ? -7.244 9.353 14.629 1.00 82.44 85 GLU A CA 1
ATOM 685 C C . GLU A 1 85 ? -6.522 8.218 13.882 1.00 82.44 85 GLU A C 1
ATOM 687 O O . GLU A 1 85 ? -5.815 8.482 12.906 1.00 82.44 85 GLU A O 1
ATOM 692 N N . ILE A 1 86 ? -6.765 6.958 14.270 1.00 82.94 86 ILE A N 1
ATOM 693 C CA . ILE A 1 86 ? -6.203 5.784 13.590 1.00 82.94 86 ILE A CA 1
ATOM 694 C C . ILE A 1 86 ? -6.703 5.734 12.143 1.00 82.94 86 ILE A C 1
ATOM 696 O O . ILE A 1 86 ? -5.903 5.699 11.214 1.00 82.94 86 ILE A O 1
ATOM 700 N N . THR A 1 87 ? -8.017 5.781 11.915 1.00 84.06 87 THR A N 1
ATOM 701 C CA . THR A 1 87 ? -8.579 5.688 10.554 1.00 84.06 87 THR A CA 1
ATOM 702 C C . THR A 1 87 ? -8.143 6.841 9.650 1.00 84.06 87 THR A C 1
ATOM 704 O O . THR A 1 87 ? -7.830 6.612 8.482 1.00 84.06 87 THR A O 1
ATOM 707 N N . ASP A 1 88 ? -8.065 8.068 10.173 1.00 85.50 88 ASP A N 1
ATOM 708 C CA . ASP A 1 88 ? -7.603 9.231 9.422 1.00 85.50 88 ASP A CA 1
ATOM 709 C C . ASP A 1 88 ? -6.146 9.073 8.986 1.00 85.50 88 ASP A C 1
ATOM 711 O O . ASP A 1 88 ? -5.838 9.360 7.827 1.00 85.50 88 ASP A O 1
ATOM 715 N N . LYS A 1 89 ? -5.252 8.589 9.856 1.00 86.69 89 LYS A N 1
ATOM 716 C CA . LYS A 1 89 ? -3.826 8.408 9.537 1.00 86.69 89 LYS A CA 1
ATOM 717 C C . LYS A 1 89 ? -3.605 7.564 8.281 1.00 86.69 89 LYS A C 1
ATOM 719 O O . LYS A 1 89 ? -2.791 7.933 7.436 1.00 86.69 89 LYS A O 1
ATOM 724 N N . TRP A 1 90 ? -4.374 6.490 8.128 1.00 89.12 90 TRP A N 1
ATOM 725 C CA . TRP A 1 90 ? -4.220 5.522 7.040 1.00 89.12 90 TRP A CA 1
ATOM 726 C C . TRP A 1 90 ? -5.021 5.860 5.776 1.00 89.12 90 TRP A C 1
ATOM 728 O O . TRP A 1 90 ? -4.954 5.133 4.782 1.00 89.12 90 TRP A O 1
ATOM 738 N N . LYS A 1 91 ? -5.732 6.998 5.755 1.00 88.88 91 LYS A N 1
ATOM 739 C CA . LYS A 1 91 ? -6.342 7.515 4.520 1.00 88.88 91 LYS A CA 1
ATOM 740 C C . LYS A 1 91 ? -5.262 7.733 3.461 1.00 88.88 91 LYS A C 1
ATOM 742 O O . LYS A 1 91 ? -4.258 8.391 3.726 1.00 88.88 91 LYS A O 1
ATOM 747 N N . HIS A 1 92 ? -5.519 7.297 2.227 1.00 87.00 92 HIS A N 1
ATOM 748 C CA . HIS A 1 92 ? -4.560 7.387 1.114 1.00 87.00 92 HIS A CA 1
ATOM 749 C C . HIS A 1 92 ? -3.938 8.766 0.935 1.00 87.00 92 HIS A C 1
ATOM 751 O O . HIS A 1 92 ? -2.734 8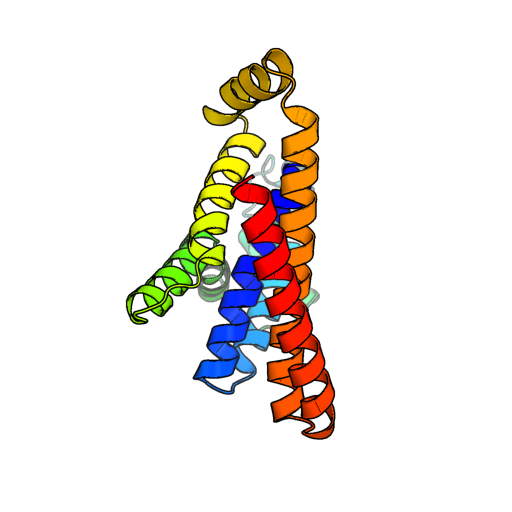.874 0.751 1.00 87.00 92 HIS A O 1
ATOM 757 N N . ARG A 1 93 ? -4.730 9.837 1.059 1.00 89.31 93 ARG A N 1
ATOM 758 C CA . ARG A 1 93 ? -4.219 11.214 0.965 1.00 89.31 93 ARG A CA 1
ATOM 759 C C . ARG A 1 93 ? -3.108 11.514 1.980 1.00 89.31 93 ARG A C 1
ATOM 761 O O . ARG A 1 93 ? -2.205 12.286 1.685 1.00 89.31 93 ARG A O 1
ATOM 768 N N . ASN A 1 94 ? -3.190 10.931 3.175 1.00 90.81 94 ASN A N 1
ATOM 769 C CA . ASN A 1 94 ? -2.221 11.131 4.247 1.00 90.81 94 ASN A CA 1
ATOM 770 C C . ASN A 1 94 ? -0.980 10.261 4.020 1.00 90.81 94 ASN A C 1
ATOM 772 O O . ASN A 1 94 ? 0.131 10.766 4.168 1.00 90.81 94 ASN A O 1
ATOM 776 N N . VAL A 1 95 ? -1.169 9.016 3.567 1.00 91.75 95 VAL A N 1
ATOM 777 C CA . VAL A 1 95 ? -0.088 8.123 3.115 1.00 91.75 95 VAL A CA 1
ATOM 778 C C . VAL A 1 95 ? 0.718 8.782 1.991 1.00 91.75 95 VAL A C 1
ATOM 780 O O . VAL A 1 95 ? 1.919 8.985 2.137 1.00 91.75 95 VAL A O 1
ATOM 783 N N . ILE A 1 96 ? 0.054 9.223 0.918 1.00 90.00 96 ILE A N 1
ATOM 784 C CA . ILE A 1 96 ? 0.684 9.914 -0.217 1.00 90.00 96 ILE A CA 1
ATOM 785 C C . ILE A 1 96 ? 1.412 11.174 0.254 1.00 90.00 96 ILE A C 1
ATOM 787 O O . ILE A 1 96 ? 2.573 11.367 -0.092 1.00 90.00 96 ILE A O 1
ATOM 791 N N . ARG A 1 97 ? 0.780 12.007 1.095 1.00 90.19 97 ARG A N 1
ATOM 792 C CA . ARG A 1 97 ? 1.427 13.212 1.643 1.00 90.19 97 ARG A CA 1
ATOM 793 C C . ARG A 1 97 ? 2.721 12.872 2.381 1.00 90.19 97 ARG A C 1
ATOM 795 O O . ARG A 1 97 ? 3.701 13.601 2.237 1.00 90.19 97 ARG A O 1
ATOM 802 N N . HIS A 1 98 ? 2.728 11.791 3.159 1.00 88.94 98 HIS A N 1
ATOM 803 C CA . HIS A 1 98 ? 3.923 11.344 3.863 1.00 88.94 98 HIS A CA 1
ATOM 804 C C . HIS A 1 98 ? 5.021 10.903 2.894 1.00 88.94 98 HIS A C 1
ATOM 806 O O . HIS A 1 98 ? 6.136 11.411 2.987 1.00 88.94 98 HIS A O 1
ATOM 812 N N . LEU A 1 99 ? 4.689 10.035 1.933 1.00 88.69 99 LEU A N 1
ATOM 813 C CA . LEU A 1 99 ? 5.626 9.563 0.910 1.00 88.69 99 LEU A CA 1
ATOM 814 C C . LEU A 1 99 ? 6.229 10.741 0.135 1.00 88.69 99 LEU A C 1
ATOM 816 O O . LEU A 1 99 ? 7.446 10.890 0.070 1.00 88.69 99 LEU A O 1
ATOM 820 N N . THR A 1 100 ? 5.396 11.655 -0.367 1.00 86.06 100 THR A N 1
ATOM 821 C CA . THR A 1 100 ? 5.864 12.856 -1.069 1.00 86.06 100 THR A CA 1
ATOM 822 C C . THR A 1 100 ? 6.760 13.720 -0.183 1.00 86.06 100 THR A C 1
ATOM 824 O O . THR A 1 100 ? 7.763 14.242 -0.656 1.00 86.06 100 THR A O 1
ATOM 827 N N . SER A 1 101 ? 6.436 13.885 1.103 1.00 86.50 101 SER A N 1
ATOM 828 C CA . SER A 1 101 ? 7.281 14.654 2.021 1.00 86.50 101 SER A CA 1
ATOM 829 C C . SER A 1 101 ? 8.628 13.987 2.305 1.00 86.50 101 SER A C 1
ATOM 831 O O . SER A 1 101 ? 9.594 14.708 2.553 1.00 86.50 101 SER A O 1
ATOM 833 N N . HIS A 1 102 ? 8.689 12.655 2.331 1.00 83.94 102 HIS A N 1
ATOM 834 C CA . HIS A 1 102 ? 9.927 11.908 2.539 1.00 83.94 102 HIS A CA 1
ATOM 835 C C . HIS A 1 102 ? 10.844 12.059 1.315 1.00 83.94 102 HIS A C 1
ATOM 837 O O . HIS A 1 102 ? 11.985 12.493 1.445 1.00 83.94 102 HIS A O 1
ATOM 843 N N . PHE A 1 103 ? 10.308 11.846 0.111 1.00 80.06 103 PHE A N 1
ATOM 844 C CA . PHE A 1 103 ? 11.090 11.910 -1.128 1.00 80.06 103 PHE A CA 1
ATOM 845 C C . PHE A 1 103 ? 11.383 13.326 -1.632 1.00 80.06 103 PHE A C 1
ATOM 847 O O . PHE A 1 103 ? 12.363 13.519 -2.332 1.00 80.06 103 PHE A O 1
ATOM 854 N N . LYS A 1 104 ? 10.623 14.355 -1.232 1.00 75.31 104 LYS A N 1
ATOM 855 C CA . LYS A 1 104 ? 11.008 15.758 -1.498 1.00 75.31 104 LYS A CA 1
ATOM 856 C C . LYS A 1 104 ? 12.338 16.150 -0.850 1.00 75.31 104 LYS A C 1
ATOM 858 O O . LYS A 1 104 ? 12.945 17.132 -1.264 1.00 75.31 104 LYS A O 1
ATOM 863 N N . LYS A 1 105 ? 12.749 15.433 0.199 1.00 65.00 105 LYS A N 1
ATOM 864 C CA . LYS A 1 105 ? 14.021 15.657 0.892 1.00 65.00 105 LYS A CA 1
ATOM 865 C C . LYS A 1 105 ? 15.173 14.861 0.274 1.00 65.00 105 LYS A C 1
ATOM 867 O O . LYS A 1 105 ? 16.318 15.168 0.585 1.00 65.00 105 LYS A O 1
ATOM 872 N N . SER A 1 106 ? 14.894 13.868 -0.578 1.00 62.59 106 SER A N 1
ATOM 873 C CA . SER A 1 106 ? 15.921 13.158 -1.339 1.00 62.59 106 SER A CA 1
ATOM 874 C C . SER A 1 106 ? 16.089 13.815 -2.709 1.00 62.59 106 SER A C 1
ATOM 876 O O . SER A 1 106 ? 15.123 14.178 -3.371 1.00 62.59 106 SER A O 1
ATOM 878 N N . THR A 1 107 ? 17.330 13.967 -3.166 1.00 53.12 107 THR A N 1
ATOM 879 C CA . THR A 1 107 ? 17.634 14.466 -4.519 1.00 53.12 107 THR A CA 1
ATOM 880 C C . THR A 1 107 ? 17.145 13.523 -5.623 1.00 53.12 107 THR A C 1
ATOM 882 O O . THR A 1 107 ? 16.993 13.952 -6.760 1.00 53.12 107 THR A O 1
ATOM 885 N N . ASN A 1 108 ? 16.829 12.272 -5.272 1.00 54.75 108 ASN A N 1
ATOM 886 C CA . ASN A 1 108 ? 16.307 11.242 -6.163 1.00 54.75 108 ASN A CA 1
ATOM 887 C C . ASN A 1 108 ? 14.999 10.685 -5.585 1.00 54.75 108 ASN A C 1
ATOM 889 O O . ASN A 1 108 ? 15.015 9.738 -4.794 1.00 54.75 108 ASN A O 1
ATOM 893 N N . ALA A 1 109 ? 13.858 11.280 -5.935 1.00 57.41 109 ALA A N 1
ATOM 894 C CA . ALA A 1 109 ? 12.580 10.609 -5.720 1.00 57.41 109 ALA A CA 1
ATOM 895 C C . ALA A 1 109 ? 12.537 9.359 -6.624 1.00 57.41 109 ALA A C 1
ATOM 897 O O . ALA A 1 109 ? 12.901 9.472 -7.796 1.00 57.41 109 ALA A O 1
ATOM 898 N N . PRO A 1 110 ? 12.107 8.181 -6.134 1.00 67.69 110 PRO A N 1
ATOM 899 C CA . PRO A 1 110 ? 12.014 6.991 -6.968 1.00 67.69 110 PRO A CA 1
ATOM 900 C C . PRO A 1 110 ? 11.106 7.282 -8.165 1.00 67.69 110 PRO A C 1
ATOM 902 O O . PRO A 1 110 ? 9.923 7.580 -7.977 1.00 67.69 110 PRO A O 1
ATOM 905 N N . GLY A 1 111 ? 11.643 7.205 -9.387 1.00 73.12 111 GLY A N 1
ATOM 906 C CA . GLY A 1 111 ? 10.899 7.525 -10.614 1.00 73.12 111 GLY A CA 1
ATOM 907 C C . GLY A 1 111 ? 9.589 6.739 -10.724 1.00 73.12 111 GLY A C 1
ATOM 908 O O . GLY A 1 111 ? 8.567 7.265 -11.161 1.00 73.12 111 GLY A O 1
ATOM 909 N N . PHE A 1 112 ? 9.575 5.516 -10.191 1.00 78.50 112 PHE A N 1
ATOM 910 C CA . PHE A 1 112 ? 8.378 4.690 -10.120 1.00 78.50 112 PHE A CA 1
ATOM 911 C C . PHE A 1 112 ? 7.270 5.270 -9.219 1.00 78.50 112 PHE A C 1
ATOM 913 O O . PHE A 1 112 ? 6.102 5.236 -9.599 1.00 78.50 112 PHE A O 1
ATOM 920 N N . LEU A 1 113 ? 7.600 5.866 -8.064 1.00 79.75 113 LEU A N 1
ATOM 921 C CA . LEU A 1 113 ? 6.603 6.496 -7.181 1.00 79.75 113 LEU A CA 1
ATOM 922 C C . LEU A 1 113 ? 5.952 7.726 -7.820 1.00 79.75 113 LEU A C 1
ATOM 924 O O . LEU A 1 113 ? 4.751 7.947 -7.653 1.00 79.75 113 LEU A O 1
ATOM 928 N N . LEU A 1 114 ? 6.736 8.498 -8.577 1.00 79.62 114 LEU A N 1
ATOM 929 C CA . LEU A 1 114 ? 6.240 9.646 -9.338 1.00 79.62 114 LEU A CA 1
ATOM 930 C C . LEU A 1 114 ? 5.250 9.231 -10.432 1.00 79.62 114 LEU A C 1
ATOM 932 O O . LEU A 1 114 ? 4.344 10.002 -10.737 1.00 79.62 114 LEU A O 1
ATOM 936 N N . LYS A 1 115 ? 5.382 8.013 -10.969 1.00 83.31 115 LYS A N 1
ATOM 937 C CA . LYS A 1 115 ? 4.445 7.427 -11.935 1.00 83.31 115 LYS A CA 1
ATOM 938 C C . LYS A 1 115 ? 3.158 6.926 -11.269 1.00 83.31 115 LYS A C 1
ATOM 940 O O . LYS A 1 115 ? 2.063 7.278 -11.697 1.00 83.31 115 LYS A O 1
ATOM 945 N N . ILE A 1 116 ? 3.261 6.136 -10.198 1.00 86.31 116 ILE A N 1
ATOM 946 C CA . ILE A 1 116 ? 2.085 5.430 -9.657 1.00 86.31 116 ILE A CA 1
ATOM 947 C C . ILE A 1 116 ? 1.116 6.302 -8.846 1.00 86.31 116 ILE A C 1
ATOM 949 O O . ILE A 1 116 ? -0.055 5.951 -8.712 1.00 86.31 116 ILE A O 1
ATOM 953 N N . ILE A 1 117 ? 1.574 7.414 -8.258 1.00 86.81 117 ILE A N 1
ATOM 954 C CA . ILE A 1 117 ? 0.702 8.290 -7.458 1.00 86.81 117 ILE A CA 1
ATOM 955 C C . ILE A 1 117 ? -0.359 8.961 -8.356 1.00 86.81 117 ILE A C 1
ATOM 957 O O . ILE A 1 117 ? -1.545 8.882 -8.014 1.00 86.81 117 ILE A O 1
ATOM 961 N N . PRO A 1 118 ? 0.011 9.570 -9.502 1.00 86.19 118 PRO A N 1
ATOM 962 C CA . PRO A 1 118 ? -0.950 10.007 -10.514 1.00 86.19 118 PRO A CA 1
ATOM 963 C C . PRO A 1 118 ? -1.855 8.877 -11.018 1.00 86.19 118 PRO A C 1
ATOM 965 O O . PRO A 1 118 ? -3.072 9.064 -11.068 1.00 86.19 118 PRO A O 1
ATOM 968 N N . ASP A 1 119 ? -1.299 7.694 -11.309 1.00 86.44 119 ASP A N 1
ATOM 969 C CA . ASP A 1 119 ? -2.088 6.539 -11.764 1.00 86.44 119 ASP A CA 1
ATOM 970 C C . ASP A 1 119 ? -3.180 6.174 -10.754 1.00 86.44 119 ASP A C 1
ATOM 972 O O . ASP A 1 119 ? -4.342 6.001 -11.121 1.00 86.44 119 ASP A O 1
ATOM 976 N N . TYR A 1 120 ? -2.845 6.114 -9.463 1.00 89.12 120 TYR A N 1
ATOM 977 C CA . TYR A 1 120 ? -3.820 5.850 -8.408 1.00 89.12 120 TYR A CA 1
ATOM 978 C C . TYR A 1 1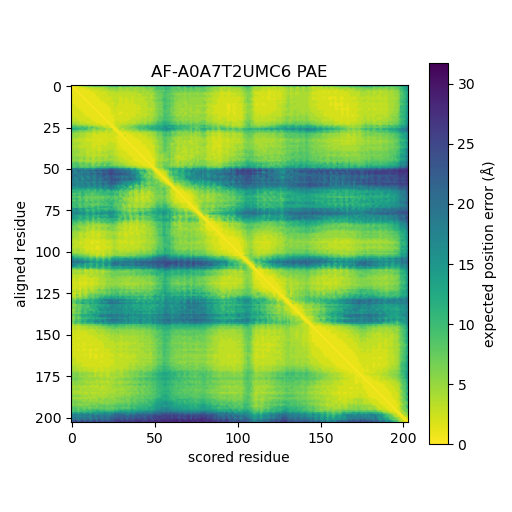20 ? -4.947 6.894 -8.389 1.00 89.12 120 TYR A C 1
ATOM 980 O O . TYR A 1 120 ? -6.119 6.525 -8.279 1.00 89.12 120 TYR A O 1
ATOM 988 N N . ALA A 1 121 ? -4.622 8.184 -8.520 1.00 84.75 121 ALA A N 1
ATOM 989 C CA . ALA A 1 121 ? -5.622 9.251 -8.546 1.00 84.75 121 ALA A CA 1
ATOM 990 C C . ALA A 1 121 ? -6.574 9.104 -9.747 1.00 84.75 121 ALA A C 1
ATOM 992 O O . ALA A 1 121 ? -7.797 9.121 -9.570 1.00 84.75 121 ALA A O 1
ATOM 993 N N . ASN A 1 122 ? -6.021 8.861 -10.939 1.00 83.88 122 ASN A N 1
ATOM 994 C CA . ASN A 1 122 ? -6.784 8.651 -12.171 1.00 83.88 122 ASN A CA 1
ATOM 995 C C . ASN A 1 122 ? -7.698 7.425 -12.076 1.00 83.88 122 ASN A C 1
ATOM 997 O O . ASN A 1 122 ? -8.877 7.489 -12.427 1.00 83.88 122 ASN A O 1
ATOM 1001 N N . LEU A 1 123 ? -7.183 6.317 -11.541 1.00 85.88 123 LEU A N 1
ATOM 1002 C CA . LEU A 1 123 ? -7.951 5.091 -11.339 1.00 85.88 123 LEU A CA 1
ATOM 1003 C C . LEU A 1 123 ? -9.036 5.253 -10.279 1.00 85.88 123 LEU A C 1
ATOM 1005 O O . LEU A 1 123 ? -10.107 4.665 -10.406 1.00 85.88 123 LEU A O 1
ATOM 1009 N N . SER A 1 124 ? -8.784 6.035 -9.230 1.00 82.75 124 SER A N 1
ATOM 1010 C CA . SER A 1 124 ? -9.808 6.311 -8.228 1.00 82.75 124 SER A CA 1
ATOM 1011 C C . SER A 1 124 ? -10.941 7.150 -8.812 1.00 82.75 124 SER A C 1
ATOM 1013 O O . SER A 1 124 ? -12.093 6.867 -8.509 1.00 82.75 124 SER A O 1
ATOM 1015 N N . SER A 1 125 ? -10.636 8.123 -9.675 1.00 80.69 125 SER A N 1
ATOM 1016 C CA . SER A 1 125 ? -11.656 8.848 -10.443 1.00 80.69 125 SER A CA 1
ATOM 1017 C C . SER A 1 125 ? -12.429 7.899 -11.369 1.00 80.69 125 SER A C 1
ATOM 1019 O O . SER A 1 125 ? -13.657 7.862 -11.321 1.00 80.69 125 SER A O 1
ATOM 1021 N N . PHE A 1 126 ? -11.724 7.042 -12.117 1.00 82.69 126 PHE A N 1
ATOM 1022 C CA . PHE A 1 126 ? -12.325 6.056 -13.023 1.00 82.69 126 PHE A CA 1
ATOM 1023 C C . PHE A 1 126 ? -13.330 5.132 -12.315 1.00 82.69 126 PHE A C 1
ATOM 1025 O O . PHE A 1 126 ? -14.460 4.965 -12.766 1.00 82.69 126 PHE A O 1
ATOM 1032 N N . VAL A 1 127 ? -12.941 4.546 -11.178 1.00 80.56 127 VAL A N 1
ATOM 1033 C CA . VAL A 1 127 ? -13.771 3.573 -10.440 1.00 80.56 127 VAL A CA 1
ATOM 1034 C C . VAL A 1 127 ? -15.038 4.202 -9.847 1.00 80.56 127 VAL A C 1
ATOM 1036 O O . VAL A 1 127 ? -16.007 3.492 -9.593 1.00 80.56 127 VAL A O 1
ATOM 1039 N N . HIS A 1 128 ? -15.063 5.522 -9.665 1.00 77.31 128 HIS A N 1
ATOM 1040 C CA . HIS A 1 128 ? -16.231 6.250 -9.170 1.00 77.31 128 HIS A CA 1
ATOM 1041 C C . HIS A 1 128 ? -17.043 6.931 -10.280 1.00 77.31 128 HIS A C 1
ATOM 1043 O O . HIS A 1 128 ? -17.893 7.761 -9.972 1.00 77.31 128 HIS A O 1
ATOM 1049 N N . GLY A 1 129 ? -16.797 6.595 -11.554 1.00 73.88 129 GLY A N 1
ATOM 1050 C CA . GLY A 1 129 ? -17.497 7.220 -12.681 1.00 73.88 129 GLY A CA 1
ATOM 1051 C C . GLY A 1 129 ? -17.196 8.715 -12.810 1.00 73.88 129 GLY A C 1
ATOM 1052 O O . GLY A 1 129 ? -18.050 9.481 -13.241 1.00 73.88 129 GLY A O 1
ATOM 1053 N N . GLY A 1 130 ? -16.006 9.142 -12.377 1.00 77.25 130 GLY A N 1
ATOM 1054 C CA . GLY A 1 130 ? -15.547 10.518 -12.523 1.00 77.25 130 GLY A CA 1
ATOM 1055 C C . GLY A 1 130 ? -15.313 10.894 -13.985 1.00 77.25 130 GLY A C 1
ATOM 1056 O O . GLY A 1 130 ? -15.383 10.058 -14.884 1.00 77.25 130 GLY A O 1
ATOM 1057 N N . THR A 1 131 ? -14.970 12.158 -14.222 1.00 70.06 131 THR A N 1
ATOM 1058 C CA . THR A 1 131 ? -14.796 12.734 -15.569 1.00 70.06 131 THR A CA 1
ATOM 1059 C C . THR A 1 131 ? -13.806 11.962 -16.448 1.00 70.06 131 THR A C 1
ATOM 1061 O O . THR A 1 131 ? -13.980 11.893 -17.657 1.00 70.06 131 THR A O 1
ATOM 1064 N N . SER A 1 132 ? -12.806 11.317 -15.844 1.00 69.31 132 SER A N 1
ATOM 1065 C CA . SER A 1 132 ? -11.816 10.500 -16.553 1.00 69.31 132 SER A CA 1
ATOM 1066 C C . SER A 1 132 ? -12.316 9.112 -16.980 1.00 69.31 132 SER A C 1
ATOM 1068 O O . SER A 1 132 ? -11.609 8.409 -17.698 1.00 69.31 132 SER A O 1
ATOM 1070 N N . ALA A 1 133 ? -13.494 8.669 -16.522 1.00 76.25 133 ALA A N 1
ATOM 1071 C CA . ALA A 1 133 ? -14.039 7.356 -16.863 1.00 76.25 133 ALA A CA 1
ATOM 1072 C C . ALA A 1 133 ? -14.536 7.300 -18.310 1.00 76.25 133 ALA A C 1
ATOM 1074 O O . ALA A 1 133 ? -14.184 6.382 -19.047 1.00 76.25 133 ALA A O 1
ATOM 1075 N N . GLU A 1 134 ? -15.313 8.301 -18.715 1.00 72.81 134 GLU A N 1
ATOM 1076 C CA . GLU A 1 134 ? -15.884 8.412 -20.058 1.00 72.81 134 GLU A CA 1
ATOM 1077 C C . GLU A 1 134 ? -14.798 8.641 -21.117 1.00 72.81 134 GLU A C 1
ATOM 1079 O O . GLU A 1 134 ? -14.740 7.920 -22.112 1.00 72.81 134 GLU A O 1
ATOM 1084 N N . GLU A 1 135 ? -13.867 9.558 -20.842 1.00 71.12 135 GLU A N 1
ATOM 1085 C CA . GLU A 1 135 ? -12.703 9.825 -21.693 1.00 71.12 135 GLU A CA 1
ATOM 1086 C C . GLU A 1 135 ? -11.835 8.570 -21.886 1.00 71.12 135 GLU A C 1
ATOM 1088 O O . GLU A 1 135 ? -11.422 8.255 -23.001 1.00 71.12 135 GLU A O 1
ATOM 1093 N N . TYR A 1 136 ? -11.621 7.788 -20.822 1.00 72.88 136 TYR A N 1
ATOM 1094 C CA . TYR A 1 136 ? -10.888 6.525 -20.915 1.00 72.88 136 TYR A CA 1
ATOM 1095 C C . TYR A 1 136 ? -11.586 5.515 -21.830 1.00 72.88 136 TYR A C 1
ATOM 1097 O O . TYR A 1 136 ? -10.927 4.892 -22.661 1.00 72.88 136 TYR A O 1
ATOM 1105 N N . PHE A 1 137 ? -12.902 5.327 -21.682 1.00 73.38 137 PHE A N 1
ATOM 1106 C CA . PHE A 1 137 ? -13.643 4.380 -22.518 1.00 73.38 137 PHE A CA 1
ATOM 1107 C C . PHE A 1 137 ? -13.630 4.795 -23.986 1.00 73.38 137 PHE A C 1
ATOM 1109 O O . PHE A 1 137 ? -13.413 3.940 -24.843 1.00 73.38 137 PHE A O 1
ATOM 1116 N N . HIS A 1 138 ? -13.797 6.084 -24.278 1.00 72.94 138 HIS A N 1
ATOM 1117 C CA . HIS A 1 138 ? -13.729 6.570 -25.648 1.00 72.94 138 HIS A CA 1
ATOM 1118 C C . HIS A 1 138 ? -12.343 6.379 -26.262 1.00 72.94 138 HIS A C 1
ATOM 1120 O O . HIS A 1 138 ? -12.251 5.775 -27.325 1.00 72.94 138 HIS A O 1
ATOM 1126 N N . ASN A 1 139 ? -11.275 6.790 -25.582 1.00 71.50 139 ASN A N 1
ATOM 1127 C CA . ASN A 1 139 ? -9.929 6.731 -26.154 1.00 71.50 139 ASN A CA 1
ATOM 1128 C C . ASN A 1 139 ? -9.430 5.279 -26.293 1.00 71.50 139 ASN A C 1
ATOM 1130 O O . ASN A 1 139 ? -8.959 4.865 -27.343 1.00 71.50 139 ASN A O 1
ATOM 1134 N N . ILE A 1 140 ? -9.601 4.436 -25.270 1.00 75.44 140 ILE A N 1
ATOM 1135 C CA . ILE A 1 140 ? -9.044 3.069 -25.281 1.00 75.44 140 ILE A CA 1
ATOM 1136 C C . ILE A 1 140 ? -9.734 2.164 -26.306 1.00 75.44 140 ILE A C 1
ATOM 1138 O O . ILE A 1 140 ? -9.074 1.323 -26.923 1.00 75.44 140 ILE A O 1
ATOM 1142 N N . PHE A 1 141 ? -11.056 2.290 -26.455 1.00 71.94 141 PHE A N 1
ATOM 1143 C CA . PHE A 1 141 ? -11.812 1.438 -27.371 1.00 71.94 141 PHE A CA 1
ATOM 1144 C C . PHE A 1 141 ? -11.786 1.959 -28.805 1.00 71.94 141 PHE A C 1
ATOM 1146 O O . PHE A 1 141 ? -11.665 1.143 -29.717 1.00 71.94 141 PHE A O 1
ATOM 1153 N N . ASN A 1 142 ? -11.859 3.278 -29.012 1.00 75.25 142 ASN A N 1
ATOM 1154 C CA . ASN A 1 142 ? -11.826 3.836 -30.363 1.00 75.25 142 ASN A CA 1
ATOM 1155 C C . ASN A 1 142 ? -10.423 3.765 -30.978 1.00 75.25 142 ASN A C 1
ATOM 1157 O O . ASN A 1 142 ? -10.311 3.493 -32.171 1.00 75.25 142 ASN A O 1
ATOM 1161 N N . ASP A 1 143 ? -9.369 3.913 -30.168 1.00 80.38 143 ASP A N 1
ATOM 1162 C CA . ASP A 1 143 ? -7.987 3.934 -30.663 1.00 80.38 143 ASP A CA 1
ATOM 1163 C C . ASP A 1 143 ? -7.323 2.542 -30.641 1.00 80.38 143 ASP A C 1
ATOM 1165 O O . ASP A 1 143 ? -6.157 2.390 -30.998 1.00 80.38 143 ASP A O 1
ATOM 1169 N N . GLY A 1 144 ? -8.042 1.495 -30.212 1.00 79.94 144 GLY A N 1
ATOM 1170 C CA . GLY A 1 144 ? -7.537 0.116 -30.196 1.00 79.94 144 GLY A CA 1
ATOM 1171 C C . GLY A 1 144 ? -6.423 -0.160 -29.172 1.00 79.94 144 GLY A C 1
ATOM 1172 O O . GLY A 1 144 ? -5.791 -1.215 -29.220 1.00 79.94 144 GLY A O 1
ATOM 1173 N N . LEU A 1 145 ? -6.204 0.744 -28.212 1.00 84.44 145 LEU A N 1
ATOM 1174 C CA . LEU A 1 145 ? -5.076 0.722 -27.265 1.00 84.44 145 LEU A CA 1
ATOM 1175 C C . LEU A 1 145 ? -5.262 -0.236 -26.075 1.00 84.44 145 LEU A C 1
ATOM 1177 O O . LEU A 1 145 ? -4.416 -0.317 -25.183 1.00 84.44 145 LEU A O 1
ATOM 1181 N N . LEU A 1 146 ? -6.368 -0.985 -26.031 1.00 84.00 146 LEU A N 1
ATOM 1182 C CA . LEU A 1 146 ? -6.691 -1.870 -24.907 1.00 84.00 146 LEU A CA 1
ATOM 1183 C C . LEU A 1 146 ? -5.582 -2.889 -24.614 1.00 84.00 146 LEU A C 1
ATOM 1185 O O . LEU A 1 146 ? -5.296 -3.172 -23.450 1.00 84.00 146 LEU A O 1
ATOM 1189 N N . LYS A 1 147 ? -4.964 -3.450 -25.658 1.00 85.44 147 LYS A N 1
ATOM 1190 C CA . LYS A 1 147 ? -3.905 -4.452 -25.504 1.00 85.44 147 LYS A CA 1
ATOM 1191 C C . LYS A 1 147 ? -2.687 -3.865 -24.792 1.00 85.44 147 LYS A C 1
ATOM 1193 O O . LYS A 1 147 ? -2.205 -4.464 -23.831 1.00 85.44 147 LYS A O 1
ATOM 1198 N N . ASP A 1 148 ? -2.230 -2.699 -25.229 1.00 85.38 148 ASP A N 1
ATOM 1199 C CA . ASP A 1 148 ? -1.032 -2.056 -24.689 1.00 85.38 148 ASP A CA 1
ATOM 1200 C C . ASP A 1 148 ? -1.256 -1.613 -23.245 1.00 85.38 148 ASP A C 1
ATOM 1202 O O . ASP A 1 148 ? -0.399 -1.805 -22.384 1.00 85.38 148 ASP A O 1
ATOM 1206 N N . GLU A 1 149 ? -2.464 -1.146 -22.933 1.00 84.62 149 GLU A N 1
ATOM 1207 C CA . GLU A 1 149 ? -2.845 -0.787 -21.571 1.00 84.62 149 GLU A CA 1
ATOM 1208 C C . GLU A 1 149 ? -2.865 -2.000 -20.626 1.00 84.62 149 GLU A C 1
ATOM 1210 O O . GLU A 1 149 ? -2.436 -1.923 -19.466 1.00 84.62 149 GLU A O 1
ATOM 1215 N N . VAL A 1 150 ? -3.349 -3.147 -21.115 1.00 87.19 150 VAL A N 1
ATOM 1216 C CA . VAL A 1 150 ? -3.330 -4.411 -20.368 1.00 87.19 150 VAL A CA 1
ATOM 1217 C C . VAL A 1 150 ? -1.890 -4.856 -20.109 1.00 87.19 150 VAL A C 1
ATOM 1219 O O . VAL A 1 150 ? -1.562 -5.209 -18.973 1.00 87.19 150 VAL A O 1
ATOM 1222 N N . VAL A 1 151 ? -1.024 -4.793 -21.124 1.00 88.56 151 VAL A N 1
ATOM 1223 C CA . VAL A 1 151 ? 0.402 -5.136 -21.007 1.00 88.56 151 VAL A CA 1
ATOM 1224 C C . VAL A 1 151 ? 1.112 -4.200 -20.027 1.00 88.56 151 VAL A C 1
ATOM 1226 O O . VAL A 1 151 ? 1.762 -4.676 -19.098 1.00 88.56 151 VAL A O 1
ATOM 1229 N N . SER A 1 152 ? 0.924 -2.887 -20.159 1.00 86.38 152 SER A N 1
ATOM 1230 C CA . SER A 1 152 ? 1.485 -1.876 -19.253 1.00 86.38 152 SER A CA 1
ATOM 1231 C C . SER A 1 152 ? 1.059 -2.119 -17.802 1.00 86.38 152 SER A C 1
ATOM 1233 O O . SER A 1 152 ? 1.890 -2.149 -16.890 1.00 86.38 152 SER A O 1
ATOM 1235 N N . THR A 1 153 ? -0.230 -2.394 -17.574 1.00 88.94 153 THR A N 1
ATOM 1236 C CA . THR A 1 153 ? -0.755 -2.717 -16.239 1.00 88.94 153 THR A CA 1
ATOM 1237 C C . THR A 1 153 ? -0.110 -3.981 -15.663 1.00 88.94 153 THR A C 1
ATOM 1239 O O . THR A 1 153 ? 0.239 -4.009 -14.479 1.00 88.94 153 THR A O 1
ATOM 1242 N N . ALA A 1 154 ? 0.066 -5.024 -16.478 1.00 90.12 154 ALA A N 1
ATOM 1243 C CA . ALA A 1 154 ? 0.714 -6.262 -16.055 1.00 90.12 154 ALA A CA 1
ATOM 1244 C C . ALA A 1 154 ? 2.186 -6.026 -15.676 1.00 90.12 154 ALA A C 1
ATOM 1246 O O . ALA A 1 154 ? 2.603 -6.427 -14.590 1.00 90.12 154 ALA A O 1
ATOM 1247 N N . ILE A 1 155 ? 2.937 -5.295 -16.508 1.00 88.62 155 ILE A N 1
ATOM 1248 C CA . ILE A 1 155 ? 4.339 -4.934 -16.250 1.00 88.62 155 ILE A CA 1
ATOM 1249 C C . ILE A 1 155 ? 4.466 -4.154 -14.936 1.00 88.62 155 ILE A C 1
ATOM 1251 O O . ILE A 1 155 ? 5.256 -4.537 -14.071 1.00 88.62 155 ILE A O 1
ATOM 1255 N N . ASN A 1 156 ? 3.652 -3.112 -14.734 1.00 88.38 156 ASN A N 1
ATOM 1256 C CA . ASN A 1 156 ? 3.683 -2.328 -13.495 1.00 88.38 156 ASN A CA 1
ATOM 1257 C C . ASN A 1 156 ? 3.335 -3.188 -12.267 1.00 88.38 156 ASN A C 1
ATOM 1259 O O . ASN A 1 156 ? 3.938 -3.029 -11.207 1.00 88.38 156 ASN A O 1
ATOM 1263 N N . SER A 1 157 ? 2.396 -4.130 -12.402 1.00 92.06 157 SER A N 1
ATOM 1264 C CA . SER A 1 157 ? 2.011 -5.042 -11.314 1.00 92.06 157 SER A CA 1
ATOM 1265 C C . SER A 1 157 ? 3.143 -6.008 -10.939 1.00 92.06 157 SER A C 1
ATOM 1267 O O . SER A 1 157 ? 3.381 -6.271 -9.755 1.00 92.06 157 SER A O 1
ATOM 1269 N N . CYS A 1 158 ? 3.883 -6.506 -11.934 1.00 90.38 158 CYS A N 1
ATOM 1270 C CA . CYS A 1 158 ? 5.094 -7.293 -11.712 1.00 90.38 158 CYS A CA 1
ATOM 1271 C C . CYS A 1 158 ? 6.180 -6.459 -11.025 1.00 90.38 158 CYS A C 1
ATOM 1273 O O . CYS A 1 158 ? 6.804 -6.938 -10.078 1.00 90.38 158 CYS A O 1
ATOM 1275 N N . PHE A 1 159 ? 6.364 -5.205 -11.446 1.00 89.06 159 PHE A N 1
ATOM 1276 C CA . PHE A 1 159 ? 7.356 -4.308 -10.857 1.00 89.06 159 PHE A CA 1
ATOM 1277 C C . PHE A 1 159 ? 7.056 -3.995 -9.386 1.00 89.06 159 PHE A C 1
ATOM 1279 O O . PHE A 1 159 ? 7.935 -4.132 -8.541 1.00 89.06 159 PHE A O 1
ATOM 1286 N N . ILE A 1 160 ? 5.794 -3.703 -9.050 1.00 92.06 160 ILE A N 1
ATOM 1287 C CA . ILE A 1 160 ? 5.326 -3.553 -7.660 1.00 92.06 160 ILE A CA 1
ATOM 1288 C C . ILE A 1 160 ? 5.678 -4.788 -6.833 1.00 92.06 160 ILE A C 1
ATOM 1290 O O . ILE A 1 160 ? 6.261 -4.678 -5.756 1.00 92.06 160 ILE A O 1
ATOM 1294 N N . SER A 1 161 ? 5.357 -5.973 -7.352 1.00 92.88 161 SER A N 1
ATOM 1295 C CA . SER A 1 161 ? 5.623 -7.233 -6.653 1.00 92.88 161 SER A CA 1
ATOM 1296 C C . SER A 1 161 ? 7.123 -7.448 -6.422 1.00 92.88 161 SER A C 1
ATOM 1298 O O . SER A 1 161 ? 7.531 -7.929 -5.363 1.00 92.88 161 SER A O 1
ATOM 1300 N N . ALA A 1 162 ? 7.955 -7.060 -7.390 1.00 91.50 162 ALA A N 1
ATOM 1301 C CA . ALA A 1 162 ? 9.402 -7.129 -7.269 1.00 91.50 162 ALA A CA 1
ATOM 1302 C C . ALA A 1 162 ? 9.949 -6.137 -6.232 1.00 91.50 162 ALA A C 1
ATOM 1304 O O . ALA A 1 162 ? 10.768 -6.535 -5.406 1.00 91.50 162 ALA A O 1
ATOM 1305 N N . ILE A 1 163 ? 9.461 -4.892 -6.209 1.00 91.06 163 ILE A N 1
ATOM 1306 C CA . ILE A 1 163 ? 9.833 -3.899 -5.190 1.00 91.06 163 ILE A CA 1
ATOM 1307 C C . ILE A 1 163 ? 9.478 -4.412 -3.794 1.00 91.06 163 ILE A C 1
ATOM 1309 O O . ILE A 1 163 ? 10.339 -4.435 -2.917 1.00 91.06 163 ILE A O 1
ATOM 1313 N N . VAL A 1 164 ? 8.245 -4.895 -3.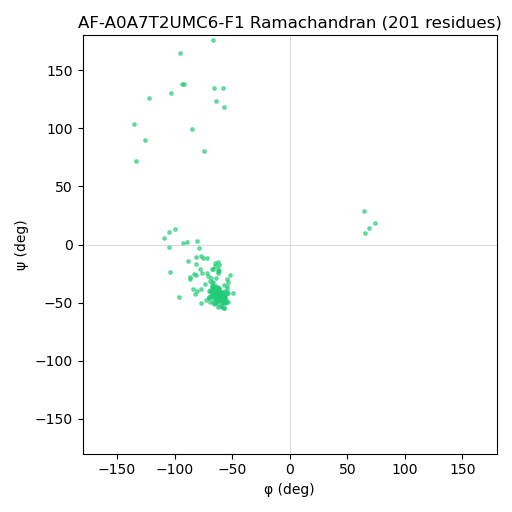599 1.00 94.00 164 VAL A N 1
ATOM 1314 C CA . VAL A 1 164 ? 7.798 -5.450 -2.312 1.00 94.00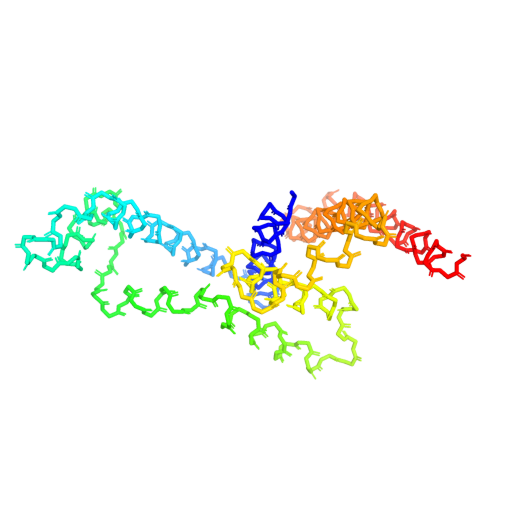 164 VAL A CA 1
ATOM 1315 C C . VAL A 1 164 ? 8.724 -6.575 -1.863 1.00 94.00 164 VAL A C 1
ATOM 1317 O O . VAL A 1 164 ? 9.206 -6.565 -0.732 1.00 94.00 164 VAL A O 1
ATOM 1320 N N . LYS A 1 165 ? 9.033 -7.521 -2.756 1.00 94.56 165 LYS A N 1
ATOM 1321 C CA . LYS A 1 165 ? 9.964 -8.611 -2.451 1.00 94.56 165 LYS A CA 1
ATOM 1322 C C . LYS A 1 165 ? 11.351 -8.091 -2.072 1.00 94.56 165 LYS A C 1
ATOM 1324 O O . LYS A 1 165 ? 11.927 -8.581 -1.105 1.00 94.56 165 LYS A O 1
ATOM 1329 N N . ASN A 1 166 ? 11.878 -7.112 -2.803 1.00 92.50 166 ASN A N 1
ATOM 1330 C CA . ASN A 1 166 ? 13.176 -6.522 -2.499 1.00 92.50 166 ASN A CA 1
ATOM 1331 C C . ASN A 1 166 ? 13.188 -5.855 -1.115 1.00 92.50 166 ASN A C 1
ATOM 1333 O O . ASN A 1 166 ? 14.088 -6.094 -0.318 1.00 92.50 166 ASN A O 1
ATOM 1337 N N . HIS A 1 167 ? 12.158 -5.073 -0.797 1.00 92.75 167 HIS A N 1
ATOM 1338 C CA . HIS A 1 167 ? 11.993 -4.434 0.507 1.00 92.75 167 HIS A CA 1
ATOM 1339 C C . HIS A 1 167 ? 11.878 -5.457 1.644 1.00 92.75 167 HIS A C 1
ATOM 1341 O O . HIS A 1 167 ? 12.519 -5.298 2.682 1.00 92.75 167 HIS A O 1
ATOM 1347 N N . LEU A 1 168 ? 11.151 -6.559 1.444 1.00 93.44 168 LEU A N 1
ATOM 1348 C CA . LEU A 1 168 ? 11.106 -7.649 2.421 1.00 93.44 168 LEU A CA 1
ATOM 1349 C C . LEU A 1 168 ? 12.471 -8.328 2.600 1.00 93.44 168 LEU A C 1
ATOM 1351 O O . LEU A 1 168 ? 12.836 -8.645 3.729 1.00 93.44 168 LEU A O 1
ATOM 1355 N N . LEU A 1 169 ? 13.252 -8.496 1.527 1.00 94.12 169 LEU A N 1
ATOM 1356 C CA . LEU A 1 169 ? 14.627 -8.997 1.621 1.00 94.12 169 LEU A CA 1
ATOM 1357 C C . LEU A 1 169 ? 15.537 -8.018 2.382 1.00 94.12 169 LEU A C 1
ATOM 1359 O O . LEU A 1 169 ? 16.335 -8.438 3.211 1.00 94.12 169 LEU A O 1
ATOM 1363 N N . VAL A 1 170 ? 15.384 -6.706 2.187 1.00 92.06 170 VAL A N 1
ATOM 1364 C CA . VAL A 1 170 ? 16.086 -5.707 3.013 1.00 92.06 170 VAL A CA 1
ATOM 1365 C C . VAL A 1 170 ? 15.697 -5.859 4.485 1.00 92.06 170 VAL A C 1
ATOM 1367 O O . VAL A 1 170 ? 16.568 -5.890 5.353 1.00 92.06 170 VAL A O 1
ATOM 1370 N N . ALA A 1 171 ? 14.404 -5.994 4.785 1.00 90.25 171 ALA A N 1
ATOM 1371 C CA . ALA A 1 171 ? 13.938 -6.145 6.158 1.00 90.25 171 ALA A CA 1
ATOM 1372 C C . ALA A 1 171 ? 14.464 -7.432 6.814 1.00 90.25 171 ALA A C 1
ATOM 1374 O O . ALA A 1 171 ? 14.973 -7.371 7.931 1.00 90.25 171 ALA A O 1
ATOM 1375 N N . ILE A 1 172 ? 14.405 -8.574 6.120 1.00 91.31 172 ILE A N 1
ATOM 1376 C CA . ILE A 1 172 ? 14.842 -9.856 6.684 1.00 91.31 172 ILE A CA 1
ATOM 1377 C C . ILE A 1 172 ? 16.357 -9.916 6.876 1.00 91.31 172 ILE A C 1
ATOM 1379 O O . ILE A 1 172 ? 16.790 -10.489 7.864 1.00 91.31 172 ILE A O 1
ATOM 1383 N N . THR A 1 173 ? 17.163 -9.250 6.037 1.00 92.69 173 THR A N 1
ATOM 1384 C CA . THR A 1 173 ? 18.628 -9.190 6.241 1.00 92.69 173 THR A CA 1
ATOM 1385 C C . THR A 1 173 ? 19.035 -8.509 7.548 1.00 92.69 173 THR A C 1
ATOM 1387 O O . THR A 1 173 ? 20.108 -8.790 8.073 1.00 92.69 173 THR A O 1
ATOM 1390 N N . LYS A 1 174 ? 18.169 -7.657 8.122 1.00 85.62 174 LYS A N 1
ATOM 1391 C CA . LYS A 1 174 ? 18.386 -7.098 9.467 1.00 85.62 174 LYS A CA 1
ATOM 1392 C C . LYS A 1 174 ? 18.190 -8.129 10.585 1.00 85.62 174 LYS A C 1
ATOM 1394 O O . LYS A 1 174 ? 18.711 -7.927 11.676 1.00 85.62 174 LYS A O 1
ATOM 1399 N N . ILE A 1 175 ? 17.413 -9.181 10.330 1.00 87.94 175 ILE A N 1
ATOM 1400 C CA . ILE A 1 175 ? 17.083 -10.243 11.290 1.00 87.94 175 ILE A CA 1
ATOM 1401 C C . ILE A 1 175 ? 18.030 -11.433 11.100 1.00 87.94 175 ILE A C 1
ATOM 1403 O O . ILE A 1 175 ? 18.555 -11.971 12.069 1.00 87.94 175 ILE A O 1
ATOM 1407 N N . ASP A 1 176 ? 18.256 -11.821 9.847 1.00 92.88 176 ASP A N 1
ATOM 1408 C CA . ASP A 1 176 ? 19.070 -12.960 9.448 1.00 92.88 176 ASP A CA 1
ATOM 1409 C C . ASP A 1 176 ? 19.988 -12.567 8.270 1.00 92.88 176 ASP A C 1
ATOM 1411 O O . ASP A 1 176 ? 19.534 -12.469 7.122 1.00 92.88 176 ASP A O 1
ATOM 1415 N N . PRO A 1 177 ? 21.292 -12.350 8.530 1.00 94.94 177 PRO A N 1
ATOM 1416 C CA . PRO A 1 177 ? 22.263 -11.982 7.502 1.00 94.94 177 PRO A CA 1
ATOM 1417 C C . PRO A 1 177 ? 22.459 -13.027 6.394 1.00 94.94 177 PRO A C 1
ATOM 1419 O O . PRO A 1 177 ? 23.023 -12.693 5.353 1.00 94.94 177 PRO A O 1
ATOM 1422 N N . SER A 1 178 ? 22.003 -14.276 6.564 1.00 96.00 178 SER A N 1
ATOM 1423 C CA . SER A 1 178 ? 22.131 -15.312 5.524 1.00 96.00 178 SER A CA 1
ATOM 1424 C C . SER A 1 178 ? 21.372 -14.968 4.234 1.00 96.00 178 SER A C 1
ATOM 1426 O O . SER A 1 178 ? 21.739 -15.433 3.157 1.00 96.00 178 SER A O 1
ATOM 1428 N N . PHE A 1 179 ? 20.379 -14.077 4.311 1.00 95.62 179 PHE A N 1
ATOM 1429 C CA . PHE A 1 179 ? 19.615 -13.596 3.158 1.00 95.62 179 PHE A CA 1
ATOM 1430 C C . PHE A 1 179 ? 20.337 -12.524 2.321 1.00 95.62 179 PHE A C 1
ATOM 1432 O O . PHE A 1 179 ? 19.804 -12.086 1.300 1.00 95.62 179 PHE A O 1
ATOM 1439 N N . GLU A 1 180 ? 21.533 -12.077 2.717 1.00 94.81 180 GLU A N 1
ATOM 1440 C CA . GLU A 1 180 ? 22.259 -10.990 2.044 1.00 94.81 180 GLU A CA 1
ATOM 1441 C C . GLU A 1 180 ? 22.615 -11.344 0.590 1.00 94.81 180 GLU A C 1
ATOM 1443 O O . GLU A 1 180 ? 22.442 -10.528 -0.321 1.00 94.81 180 GLU A O 1
ATOM 1448 N N . GLU A 1 181 ? 23.055 -12.582 0.347 1.00 94.81 181 GLU A N 1
ATOM 1449 C CA . GLU A 1 181 ? 23.372 -13.063 -1.002 1.00 94.81 181 GLU A CA 1
ATOM 1450 C C . GLU A 1 181 ? 22.120 -13.097 -1.889 1.00 94.81 181 GLU A C 1
ATOM 1452 O O . GLU A 1 181 ? 22.137 -12.623 -3.029 1.00 94.81 181 GLU A O 1
ATOM 1457 N N . ASP A 1 182 ? 21.007 -13.594 -1.346 1.00 93.94 182 ASP A N 1
ATOM 1458 C CA . ASP A 1 182 ? 19.724 -13.647 -2.041 1.00 93.94 182 ASP A CA 1
ATOM 1459 C C . ASP A 1 182 ? 19.194 -12.253 -2.372 1.00 93.94 182 ASP A C 1
ATOM 1461 O O . ASP A 1 182 ? 18.714 -12.031 -3.490 1.00 93.94 182 ASP A O 1
ATOM 1465 N N . ARG A 1 183 ? 19.331 -11.301 -1.440 1.00 94.56 183 ARG A N 1
ATOM 1466 C CA . ARG A 1 183 ? 19.000 -9.893 -1.669 1.00 94.56 183 ARG A CA 1
ATOM 1467 C C . ARG A 1 183 ? 19.826 -9.335 -2.818 1.00 94.56 183 ARG A C 1
ATOM 1469 O O . ARG A 1 183 ? 19.254 -8.837 -3.780 1.00 94.56 183 ARG A O 1
ATOM 1476 N N . ASN A 1 184 ? 21.149 -9.465 -2.767 1.00 93.56 184 ASN A N 1
ATOM 1477 C CA . ASN A 1 184 ? 22.036 -8.911 -3.791 1.00 93.56 184 ASN A CA 1
ATOM 1478 C C . ASN A 1 184 ? 21.762 -9.529 -5.172 1.00 93.56 184 ASN A C 1
ATOM 1480 O O . ASN A 1 184 ? 21.648 -8.811 -6.169 1.00 93.56 184 ASN A O 1
ATOM 1484 N N . ARG A 1 185 ? 21.561 -10.851 -5.237 1.00 94.31 185 ARG A N 1
ATOM 1485 C CA . ARG A 1 185 ? 21.187 -11.550 -6.474 1.00 94.31 185 ARG A CA 1
ATOM 1486 C C . ARG A 1 185 ? 19.854 -11.051 -7.029 1.00 94.31 185 ARG A C 1
ATOM 1488 O O . ARG A 1 185 ? 19.727 -10.874 -8.241 1.00 94.31 185 ARG A O 1
ATOM 1495 N N . PHE A 1 186 ? 18.859 -10.839 -6.169 1.00 94.25 186 PHE A N 1
ATOM 1496 C CA . PHE A 1 186 ? 17.545 -10.359 -6.582 1.00 94.25 186 PHE A CA 1
ATOM 1497 C C . PHE A 1 186 ? 17.578 -8.897 -7.043 1.00 94.25 186 PHE A C 1
ATOM 1499 O O . PHE A 1 186 ? 17.067 -8.606 -8.124 1.00 94.25 186 PHE A O 1
ATOM 1506 N N . THR A 1 187 ? 18.237 -8.006 -6.297 1.00 91.69 187 THR A N 1
ATOM 1507 C CA . THR A 1 187 ? 18.411 -6.590 -6.659 1.00 91.69 187 THR A CA 1
ATOM 1508 C C . THR A 1 187 ? 19.070 -6.440 -8.026 1.00 91.69 187 THR A C 1
ATOM 1510 O O . THR A 1 187 ? 18.583 -5.684 -8.862 1.00 91.69 187 THR A O 1
ATOM 1513 N N . ASN A 1 188 ? 20.126 -7.213 -8.301 1.00 90.88 188 ASN A N 1
ATOM 1514 C CA . ASN A 1 188 ? 20.807 -7.171 -9.597 1.00 90.88 188 ASN A CA 1
ATOM 1515 C C . ASN A 1 188 ? 19.881 -7.582 -10.752 1.00 90.88 188 ASN A C 1
ATOM 1517 O O . ASN A 1 188 ? 19.877 -6.941 -11.801 1.00 90.88 188 ASN A O 1
ATOM 1521 N N . ARG A 1 189 ? 19.057 -8.621 -10.561 1.00 89.88 189 ARG A N 1
ATOM 1522 C CA . ARG A 1 189 ? 18.062 -9.040 -11.565 1.00 89.88 189 ARG A CA 1
ATOM 1523 C C . ARG A 1 189 ? 16.963 -7.999 -11.758 1.00 89.88 189 ARG A C 1
ATOM 1525 O O . ARG A 1 189 ? 16.525 -7.795 -12.885 1.00 89.88 189 ARG A O 1
ATOM 1532 N N . LEU A 1 190 ? 16.525 -7.347 -10.681 1.00 86.88 190 LEU A N 1
ATOM 1533 C CA . LEU A 1 190 ? 15.531 -6.278 -10.749 1.00 86.88 190 LEU A CA 1
ATOM 1534 C C . LEU A 1 190 ? 16.058 -5.085 -11.553 1.00 86.88 190 LEU A C 1
ATOM 1536 O O . LEU A 1 190 ? 15.359 -4.601 -12.436 1.00 86.88 190 LEU A O 1
ATOM 1540 N N . PHE A 1 191 ? 17.307 -4.679 -11.319 1.00 84.44 191 PHE A N 1
ATOM 1541 C CA . PHE A 1 191 ? 17.947 -3.607 -12.082 1.00 84.44 191 PHE A CA 1
ATOM 1542 C C . PHE A 1 191 ? 18.070 -3.955 -13.574 1.00 84.44 191 PHE A C 1
ATOM 1544 O O . PHE A 1 191 ? 17.736 -3.148 -14.437 1.00 84.44 191 PHE A O 1
ATOM 1551 N N . GLN A 1 192 ? 18.478 -5.187 -13.900 1.00 85.62 192 GLN A N 1
ATOM 1552 C CA . GLN A 1 192 ? 18.524 -5.660 -15.290 1.00 85.62 192 GLN A CA 1
ATOM 1553 C C . GLN A 1 192 ? 17.144 -5.643 -15.960 1.00 85.62 192 GLN A C 1
ATOM 1555 O O . GLN A 1 192 ? 17.028 -5.250 -17.119 1.00 85.62 192 GLN A O 1
ATOM 1560 N N . PHE A 1 193 ? 16.101 -6.052 -15.233 1.00 81.88 193 PHE A N 1
ATOM 1561 C CA . PHE A 1 193 ? 14.726 -5.997 -15.720 1.00 81.88 193 PHE A CA 1
ATOM 1562 C C . PHE A 1 193 ? 14.268 -4.555 -15.970 1.00 81.88 193 PHE A C 1
ATOM 1564 O O . PHE A 1 193 ? 13.679 -4.284 -17.011 1.00 81.88 193 PHE A O 1
ATOM 1571 N N . GLU A 1 194 ? 14.572 -3.626 -15.060 1.00 77.06 194 GLU A N 1
ATOM 1572 C CA . GLU A 1 194 ? 14.242 -2.205 -15.214 1.00 77.06 194 GLU A CA 1
ATOM 1573 C C . GLU A 1 194 ? 14.892 -1.605 -16.467 1.00 77.06 194 GLU A C 1
ATOM 1575 O O . GLU A 1 194 ? 14.203 -0.968 -17.262 1.00 77.06 194 GLU A O 1
ATOM 1580 N N . MET A 1 195 ? 16.178 -1.888 -16.708 1.00 79.38 195 MET A N 1
ATOM 1581 C CA . MET A 1 195 ? 16.857 -1.446 -17.932 1.00 79.38 195 MET A CA 1
ATOM 1582 C C . MET A 1 195 ? 16.228 -2.044 -19.197 1.00 79.38 195 MET A C 1
ATOM 1584 O O . MET A 1 195 ? 16.025 -1.332 -20.179 1.00 79.38 195 MET A O 1
ATOM 1588 N N . ALA A 1 196 ? 15.892 -3.339 -19.179 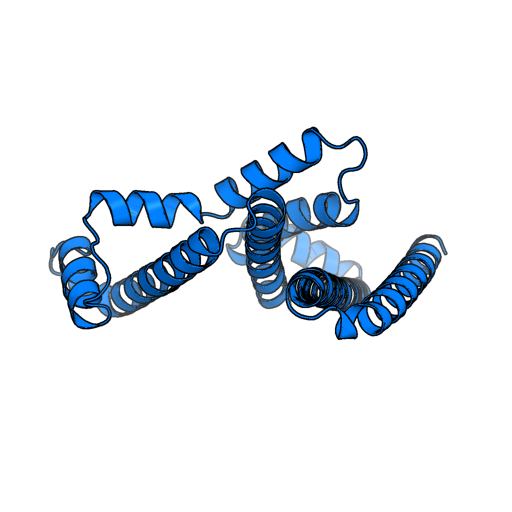1.00 78.12 196 ALA A N 1
ATOM 1589 C CA . ALA A 1 196 ? 15.271 -4.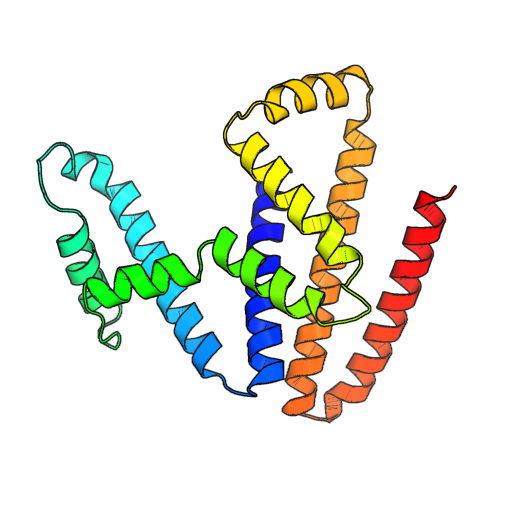005 -20.321 1.00 78.12 196 ALA A CA 1
ATOM 1590 C C . ALA A 1 196 ? 13.885 -3.418 -20.640 1.00 78.12 196 ALA A C 1
ATOM 1592 O O . ALA A 1 196 ? 13.573 -3.170 -21.802 1.00 78.12 196 ALA A O 1
ATOM 1593 N N . VAL A 1 197 ? 13.069 -3.135 -19.623 1.00 70.62 197 VAL A N 1
ATOM 1594 C CA . VAL A 1 197 ? 11.754 -2.503 -19.811 1.00 70.62 197 VAL A CA 1
ATOM 1595 C C . VAL A 1 197 ? 11.889 -1.049 -20.272 1.00 70.62 197 VAL A C 1
ATOM 1597 O O . VAL A 1 197 ? 11.150 -0.642 -21.164 1.00 70.62 197 VAL A O 1
ATOM 1600 N N . GLY A 1 198 ? 12.851 -0.287 -19.738 1.00 64.94 198 GLY A N 1
ATOM 1601 C CA . GLY A 1 198 ? 13.135 1.082 -20.189 1.00 64.94 198 GLY A CA 1
ATOM 1602 C C . GLY A 1 198 ? 13.511 1.151 -21.672 1.00 64.94 198 GLY A C 1
ATOM 1603 O O . GLY A 1 198 ? 12.987 1.987 -22.403 1.00 64.94 198 GLY A O 1
ATOM 1604 N N . SER A 1 199 ? 14.319 0.198 -22.150 1.00 52.31 199 SER A N 1
ATOM 1605 C CA . SER A 1 199 ? 14.680 0.102 -23.573 1.00 52.31 199 SER A CA 1
ATOM 1606 C C . SER A 1 199 ? 13.520 -0.277 -24.504 1.00 52.31 199 SER A C 1
ATOM 1608 O O . SER A 1 199 ? 13.583 0.012 -25.693 1.00 52.31 199 SER A O 1
ATOM 1610 N N . ILE A 1 200 ? 12.451 -0.892 -23.981 1.00 52.19 200 ILE A N 1
ATOM 1611 C CA . ILE A 1 200 ? 11.240 -1.227 -24.753 1.00 52.19 200 ILE A CA 1
ATOM 1612 C C . ILE A 1 200 ? 10.310 -0.011 -24.883 1.00 52.19 200 ILE A C 1
ATOM 1614 O O . ILE A 1 200 ? 9.558 0.071 -25.844 1.00 52.19 200 ILE A O 1
ATOM 1618 N N . SER A 1 201 ? 10.350 0.944 -23.947 1.00 43.47 201 SER A N 1
ATOM 1619 C CA . SER A 1 201 ? 9.545 2.174 -24.030 1.00 43.47 201 SER A CA 1
ATOM 1620 C C . SER A 1 201 ? 10.133 3.267 -24.933 1.00 43.47 201 SER A C 1
ATOM 1622 O O . SER A 1 201 ? 9.446 4.250 -25.199 1.00 43.47 201 SER A O 1
ATOM 1624 N N . GLU A 1 202 ? 11.382 3.112 -25.381 1.00 38.91 202 GLU A N 1
ATOM 1625 C CA . GLU A 1 202 ? 12.090 4.058 -26.264 1.00 38.91 202 GLU A CA 1
ATOM 1626 C C . GLU A 1 202 ? 12.207 3.573 -27.726 1.00 38.91 202 GLU A C 1
ATOM 1628 O O . GLU A 1 202 ? 12.748 4.300 -28.561 1.00 38.91 202 GLU A O 1
ATOM 1633 N N . ALA A 1 203 ? 11.711 2.369 -28.038 1.00 35.00 203 ALA A N 1
ATOM 1634 C CA . ALA A 1 203 ? 11.750 1.732 -29.361 1.00 35.00 203 ALA A CA 1
ATOM 1635 C C . ALA A 1 203 ? 10.358 1.677 -30.006 1.00 35.00 203 ALA A C 1
ATOM 1637 O O . ALA A 1 203 ? 10.290 1.830 -31.248 1.00 35.00 203 ALA A O 1
#

Secondary structure (DSSP, 8-state):
-HHHHHHHHHHHHHHHHHHHHHHHH--THHHHHHHHHHHHHHHHHHHHHHHHHHHTTT--HHHHHHHHHHHH-TT----HHHHHHHHHHTSHHHHHHHHHHHHTTSSS--HHHHHHHHHHHHHHHHHTT-HHHHHHHHHHHHS-THHHHHHHHHHHHHHHHHHHHHHHHHHHHTT-GGGHHHHHHHHHHHHHHHHHHHHHH--

Mean predicted aligned error: 8.09 Å

Organism: NCBI:txid656

Radius of gyration: 20.55 Å; Cα contacts (8 Å, |Δi|>4): 108; chains: 1; bounding box: 57×31×55 Å